Protein AF-A0AA86PR72-F1 (afdb_monomer_lite)

InterPro domains:
  IPR000727 Target SNARE coiled-coil homology domain [PF05739] (197-249)
  IPR010989 SNARE [SSF47661] (27-216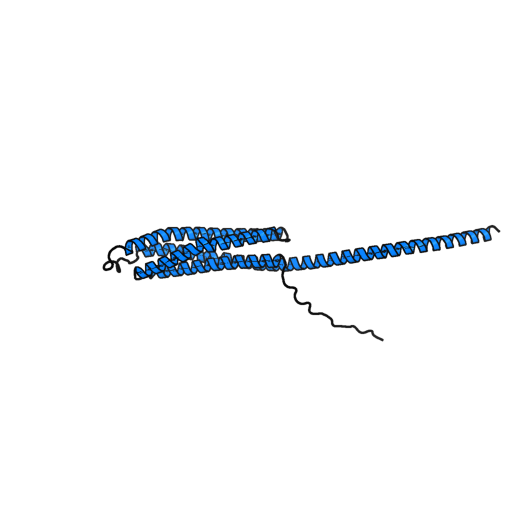)

Radius of gyration: 38.72 Å; chains: 1; bounding box: 82×48×134 Å

Secondary structure (DSSP, 8-state):
-PPPP--------------SHHHHHHHHHHHHHHHHHHHHHHHHHHHHHHHHHHT--SHHHHHHHHHHHHHHHHHIIIIIHHHHHHHHHHHHHHHHHS---HHHHHHHHHHHHHHHHHHHHHHHHHHHHHHHHHHHHHHHHHHTSS-TTT-TTT---SHHHHHHHHHHHHHHHHHHTHHHHHHHHHHHHHHHHHHHHHHHHHHHHHHHHHHHHHHHHHHHHHHHHHHHHHHHHHHHHHHHHHHHHHHHHHHHH-

Sequence (254 aa):
MPGKYNDDDSEDQPLMKQTGPSAQISKQVSSIQESFKQIDTQFKDLERQFTELKKATSPEQAKQISNRVTQILTAMQKQRFPSAQSSLQQFHKQIASAQISDSQKAEYYKSEQQFAQVLANKQSQLQNVQSHYQKLSQKIDDQTKDDPELDAKKFKMQLLEEEIEDQLDDIIKINQNVNDLGQMMKIMEVETLKCQETINIIEDNVAAADAKVAKGADNLQVARKTQKSKNKWLWIGLGITVAVAVILLLIFVL

pLDDT: mean 77.63, std 14.73, range [37.56, 94.62]

Organism: NCBI:txid28002

Foldseek 3Di:
DDDDDDDDDPPPDPDPDPDALLVVLLVLLVQLVVLVVVLLVLLVVLLVLLVQCLVDLDLVSNVVSLVVNVVSLCCCVPPSLVSNVVSLVVSLVSLVPDPADPVLSVVSVVLSVVSVVLSVVLVVLSVVLVVLSVVVVVVSVVLVPDDPPPPSVVVPDPVVVVSSVVSSVSSVVNNVVCVVVVVSSVVSNVSSVVRVVVVVVVVVVVVVVVVVVVVVVVVVVVVVVVVVVVVVVVVVVVVVVVVVVVVVVVVVVD

Structure (mmCIF, N/CA/C/O backbone):
data_AF-A0AA86PR72-F1
#
_entry.id   AF-A0AA86PR72-F1
#
loop_
_atom_site.group_PDB
_atom_site.id
_atom_site.type_symbol
_atom_site.label_atom_id
_atom_site.label_alt_id
_atom_site.label_comp_id
_atom_site.label_asym_id
_atom_site.label_entity_id
_atom_site.label_seq_id
_atom_site.pdbx_PDB_ins_code
_atom_site.Cartn_x
_atom_site.Cartn_y
_atom_site.Cartn_z
_atom_site.occupancy
_atom_site.B_iso_or_equiv
_atom_site.auth_seq_id
_atom_site.auth_comp_id
_atom_site.auth_asym_id
_atom_site.auth_atom_id
_atom_site.pdbx_PDB_model_num
ATOM 1 N N . MET A 1 1 ? 19.122 -38.466 -56.494 1.00 42.84 1 MET A N 1
ATOM 2 C CA . MET A 1 1 ? 19.148 -38.858 -55.070 1.00 42.84 1 MET A CA 1
ATOM 3 C C . MET A 1 1 ? 18.630 -37.681 -54.255 1.00 42.84 1 MET A C 1
ATOM 5 O O . MET A 1 1 ? 19.222 -36.615 -54.375 1.00 42.84 1 MET A O 1
ATOM 9 N N . PRO A 1 2 ? 17.507 -37.819 -53.536 1.00 37.56 2 PRO A N 1
ATOM 10 C CA . PRO A 1 2 ? 16.957 -36.749 -52.708 1.00 37.56 2 PRO A CA 1
ATOM 11 C C . PRO A 1 2 ? 17.736 -36.655 -51.388 1.00 37.56 2 PRO A C 1
ATOM 13 O O . PRO A 1 2 ? 17.880 -37.646 -50.673 1.00 37.56 2 PRO A O 1
ATOM 16 N N . GLY A 1 3 ? 18.285 -35.473 -51.103 1.00 41.31 3 GLY A N 1
ATOM 17 C CA . GLY A 1 3 ? 18.934 -35.151 -49.834 1.00 41.31 3 GLY A CA 1
ATOM 18 C C . GLY A 1 3 ? 17.879 -34.851 -48.774 1.00 41.31 3 GLY A C 1
ATOM 19 O O . GLY A 1 3 ? 16.994 -34.032 -48.998 1.00 41.31 3 GLY A O 1
ATOM 20 N N . LYS A 1 4 ? 17.968 -35.584 -47.668 1.00 40.78 4 LYS A N 1
ATOM 21 C CA . LYS A 1 4 ? 17.045 -35.613 -46.535 1.00 40.78 4 LYS A CA 1
ATOM 22 C C . LYS A 1 4 ? 16.909 -34.244 -45.860 1.00 40.78 4 LYS A C 1
ATOM 24 O O . LYS A 1 4 ? 17.911 -33.584 -45.602 1.00 40.78 4 LYS A O 1
ATOM 29 N N . TYR A 1 5 ? 15.668 -33.885 -45.541 1.00 41.31 5 TYR A N 1
ATOM 30 C CA . TYR A 1 5 ? 15.345 -32.958 -44.462 1.00 41.31 5 TYR A CA 1
ATOM 31 C C . TYR A 1 5 ? 15.763 -33.616 -43.143 1.00 41.31 5 TYR A C 1
ATOM 33 O O . TYR A 1 5 ? 15.354 -34.746 -42.876 1.00 41.31 5 TYR A O 1
ATOM 41 N N . ASN A 1 6 ? 16.602 -32.936 -42.366 1.00 43.88 6 ASN A N 1
ATOM 42 C CA . ASN A 1 6 ? 16.762 -33.239 -40.951 1.00 43.88 6 ASN A CA 1
ATOM 43 C C . ASN A 1 6 ? 15.770 -32.350 -40.200 1.00 43.88 6 ASN A C 1
ATOM 45 O O . ASN A 1 6 ? 15.969 -31.138 -40.113 1.00 43.88 6 ASN A O 1
ATOM 49 N N . ASP A 1 7 ? 14.690 -32.985 -39.755 1.00 44.34 7 ASP A N 1
ATOM 50 C CA . ASP A 1 7 ? 13.900 -32.572 -38.602 1.00 44.34 7 ASP A CA 1
ATOM 51 C C . ASP A 1 7 ? 14.703 -32.819 -37.312 1.00 44.34 7 ASP A C 1
ATOM 53 O O . ASP A 1 7 ? 15.647 -33.612 -37.310 1.00 44.34 7 ASP A O 1
ATOM 57 N N . ASP A 1 8 ? 14.256 -32.170 -36.240 1.00 49.50 8 ASP A N 1
ATOM 58 C CA . ASP A 1 8 ? 14.698 -32.292 -34.847 1.00 49.50 8 ASP A CA 1
ATOM 59 C C . ASP A 1 8 ? 16.085 -31.745 -34.504 1.00 49.50 8 ASP A C 1
ATOM 61 O O . ASP A 1 8 ? 17.100 -32.415 -34.625 1.00 49.50 8 ASP A O 1
ATOM 65 N N . ASP A 1 9 ? 16.071 -30.506 -34.009 1.00 43.50 9 ASP A N 1
ATOM 66 C CA . ASP A 1 9 ? 16.679 -30.148 -32.722 1.00 43.50 9 ASP A CA 1
ATOM 67 C C . ASP A 1 9 ? 16.008 -28.846 -32.242 1.00 43.50 9 ASP A C 1
ATOM 69 O O . ASP A 1 9 ? 16.607 -27.770 -32.176 1.00 43.50 9 ASP A O 1
ATOM 73 N N . SER A 1 10 ? 14.704 -28.912 -31.944 1.00 44.03 10 SER A N 1
ATOM 74 C CA . SER A 1 10 ? 14.101 -27.948 -31.020 1.00 44.03 10 SER A CA 1
ATOM 75 C C . SER A 1 10 ? 14.525 -28.354 -29.614 1.00 44.03 10 SER A C 1
ATOM 77 O O . SER A 1 10 ? 13.777 -29.010 -28.892 1.00 44.03 10 SER A O 1
ATOM 79 N N . GLU A 1 11 ? 15.767 -28.016 -29.262 1.00 40.59 11 GLU A N 1
ATOM 80 C CA . GLU A 1 11 ? 16.202 -28.013 -27.874 1.00 40.59 11 GLU A CA 1
ATOM 81 C C . GLU A 1 11 ? 15.213 -27.150 -27.083 1.00 40.59 11 GLU A C 1
ATOM 83 O O . GLU A 1 11 ? 15.106 -25.940 -27.306 1.00 40.59 11 GLU A O 1
ATOM 88 N N . ASP A 1 12 ? 14.481 -27.798 -26.175 1.00 47.38 12 ASP A N 1
ATOM 89 C CA . ASP A 1 12 ? 13.780 -27.171 -25.064 1.00 47.38 12 ASP A CA 1
ATOM 90 C C . ASP A 1 12 ? 14.780 -26.286 -24.315 1.00 47.38 12 ASP A C 1
ATOM 92 O O . ASP A 1 12 ? 15.491 -26.725 -23.404 1.00 47.38 12 ASP A O 1
ATOM 96 N N . GLN A 1 13 ? 14.867 -25.017 -24.714 1.00 43.41 13 GLN A N 1
ATOM 97 C CA . GLN A 1 13 ? 15.590 -24.041 -23.929 1.00 43.41 13 GLN A CA 1
ATOM 98 C C . GLN A 1 13 ? 14.849 -23.895 -22.597 1.00 43.41 13 GLN A C 1
ATOM 100 O O . GLN A 1 13 ? 13.653 -23.584 -22.580 1.00 43.41 13 GLN A O 1
ATOM 105 N N . PRO A 1 14 ? 15.532 -24.118 -21.464 1.00 40.94 14 PRO A N 1
ATOM 106 C CA . PRO A 1 14 ? 14.914 -23.967 -20.163 1.00 40.94 14 PRO A CA 1
ATOM 107 C C . PRO A 1 14 ? 14.463 -22.515 -20.020 1.00 40.94 14 PRO A C 1
ATOM 109 O O . PRO A 1 14 ? 15.284 -21.609 -20.171 1.00 40.94 14 PRO A O 1
ATOM 112 N N . LEU A 1 15 ? 13.170 -22.311 -19.725 1.00 42.78 15 LEU A N 1
ATOM 113 C CA . LEU A 1 15 ? 12.580 -21.019 -19.363 1.00 42.78 15 LEU A CA 1
ATOM 114 C C . LEU A 1 15 ? 13.569 -20.231 -18.495 1.00 42.78 15 LEU A C 1
ATOM 116 O O . LEU A 1 15 ? 13.776 -20.552 -17.319 1.00 42.78 15 LEU A O 1
ATOM 120 N N . MET A 1 16 ? 14.215 -19.223 -19.087 1.00 45.50 16 MET A N 1
ATOM 121 C CA . MET A 1 16 ? 15.148 -18.383 -18.355 1.00 45.50 16 MET A CA 1
ATOM 122 C C . MET A 1 16 ? 14.398 -17.714 -17.204 1.00 45.50 16 MET A C 1
ATOM 124 O O . MET A 1 16 ? 13.311 -17.158 -17.364 1.00 45.50 16 MET A O 1
ATOM 128 N N . LYS A 1 17 ? 14.983 -17.819 -16.009 1.00 46.97 17 LYS A N 1
ATOM 129 C CA . LYS A 1 17 ? 14.461 -17.242 -14.772 1.00 46.97 17 LYS A CA 1
ATOM 130 C C . LYS A 1 17 ? 14.172 -15.752 -14.966 1.00 46.97 17 LYS A C 1
ATOM 132 O O . LYS A 1 17 ? 15.066 -14.975 -15.280 1.00 46.97 17 LYS A O 1
ATOM 137 N N . GLN A 1 18 ? 12.920 -15.379 -14.712 1.00 51.03 18 GLN A N 1
ATOM 138 C CA . GLN A 1 18 ? 12.403 -14.012 -14.708 1.00 51.03 18 GLN A CA 1
ATOM 139 C C . GLN A 1 18 ? 13.163 -13.129 -13.701 1.00 51.03 18 GLN A C 1
ATOM 141 O O . GLN A 1 18 ? 12.898 -13.172 -12.499 1.00 51.03 18 GLN A O 1
ATOM 146 N N . THR A 1 19 ? 14.102 -12.309 -14.178 1.00 46.25 19 THR A N 1
ATOM 147 C CA . THR A 1 19 ? 14.833 -11.324 -13.351 1.00 46.25 19 THR A CA 1
ATOM 148 C C . THR A 1 19 ? 14.842 -9.914 -13.954 1.00 46.25 19 THR A C 1
ATOM 150 O O . THR A 1 19 ? 15.739 -9.127 -13.662 1.00 46.25 19 THR A O 1
ATOM 153 N N . GLY A 1 20 ? 13.858 -9.578 -14.795 1.00 61.88 20 GLY A N 1
ATOM 154 C CA . GLY A 1 20 ? 13.748 -8.262 -15.436 1.00 61.88 20 GLY A CA 1
ATOM 155 C C . GLY A 1 20 ? 13.058 -7.181 -14.576 1.00 61.88 20 GLY A C 1
ATOM 156 O O . GLY A 1 20 ? 12.433 -7.497 -13.557 1.00 61.88 20 GLY A O 1
ATOM 157 N N . PRO A 1 21 ? 13.100 -5.900 -14.996 1.00 62.22 21 PRO A N 1
ATOM 158 C CA . PRO A 1 21 ? 12.445 -4.772 -14.314 1.00 62.22 21 PRO A CA 1
ATOM 159 C C . PRO A 1 21 ? 10.945 -4.980 -14.058 1.00 62.22 21 PRO A C 1
ATOM 161 O O . PRO A 1 21 ? 10.425 -4.556 -13.028 1.00 62.22 21 PRO A O 1
ATOM 164 N N . SER A 1 22 ? 10.256 -5.691 -14.953 1.00 65.81 22 SER A N 1
ATOM 165 C CA . SER A 1 22 ? 8.836 -6.029 -14.803 1.00 65.81 22 SER A CA 1
ATOM 166 C C . SER A 1 22 ? 8.568 -7.041 -13.679 1.00 65.81 22 SER A C 1
ATOM 168 O O . SER A 1 22 ? 7.610 -6.878 -12.924 1.00 65.81 22 SER A O 1
ATOM 170 N N . ALA A 1 23 ? 9.463 -8.010 -13.451 1.00 70.38 23 ALA A N 1
ATOM 171 C CA . ALA A 1 23 ? 9.352 -8.928 -12.313 1.00 70.38 23 ALA A CA 1
ATOM 172 C C . ALA A 1 23 ? 9.486 -8.188 -10.968 1.00 70.38 23 ALA A C 1
ATOM 174 O O . ALA A 1 23 ? 8.826 -8.526 -9.984 1.00 70.38 23 ALA A O 1
ATOM 175 N N . GLN A 1 24 ? 10.311 -7.137 -10.925 1.00 76.75 24 GLN A N 1
ATOM 176 C CA . GLN A 1 24 ? 10.452 -6.285 -9.742 1.00 76.75 24 GLN A CA 1
ATOM 177 C C . GLN A 1 24 ? 9.214 -5.408 -9.513 1.00 76.75 24 GLN A C 1
ATOM 179 O O . GLN A 1 24 ? 8.770 -5.294 -8.372 1.00 76.75 24 GLN A O 1
ATOM 184 N N . ILE A 1 25 ? 8.629 -4.840 -10.575 1.00 79.12 25 ILE A N 1
ATOM 185 C CA . ILE A 1 25 ? 7.361 -4.097 -10.498 1.00 79.12 25 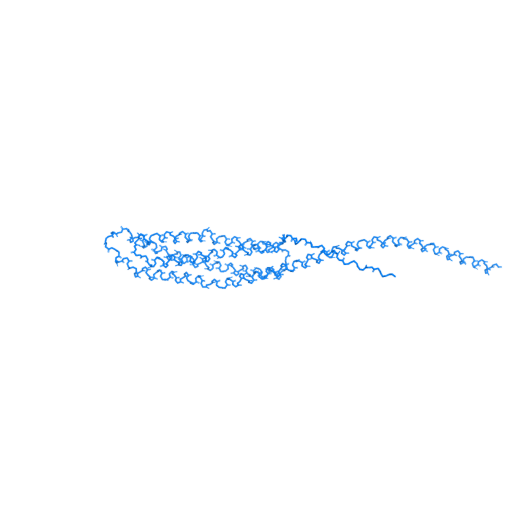ILE A CA 1
ATOM 186 C C . ILE A 1 25 ? 6.251 -5.019 -9.985 1.00 79.12 25 ILE A C 1
ATOM 188 O O . ILE A 1 25 ? 5.620 -4.694 -8.985 1.00 79.12 25 ILE A O 1
ATOM 192 N N . SER A 1 26 ? 6.085 -6.206 -10.576 1.00 78.81 26 SER A N 1
ATOM 193 C CA . SER A 1 26 ? 5.094 -7.203 -10.148 1.00 78.81 26 SER A CA 1
ATOM 194 C C . SER A 1 26 ? 5.234 -7.575 -8.672 1.00 78.81 26 SER A C 1
ATOM 196 O O . SER A 1 26 ? 4.256 -7.536 -7.926 1.00 78.81 26 SER A O 1
ATOM 198 N N . LYS A 1 27 ? 6.463 -7.825 -8.206 1.00 83.88 27 LYS A N 1
ATOM 199 C CA . LYS A 1 27 ? 6.724 -8.101 -6.789 1.00 83.88 27 LYS A CA 1
ATOM 200 C C . LYS A 1 27 ? 6.280 -6.950 -5.878 1.00 83.88 27 LYS A C 1
ATOM 202 O O . LYS A 1 27 ? 5.746 -7.202 -4.798 1.00 83.88 27 LYS A O 1
ATOM 207 N N . GLN A 1 28 ? 6.498 -5.702 -6.293 1.00 85.19 28 GLN A N 1
ATOM 208 C CA . GLN A 1 28 ? 6.063 -4.531 -5.527 1.00 85.19 28 GLN A CA 1
ATOM 209 C C . GLN A 1 28 ? 4.539 -4.380 -5.525 1.00 85.19 28 GLN A C 1
ATOM 211 O O . GLN A 1 28 ? 3.965 -4.104 -4.472 1.00 85.19 28 GLN A O 1
ATOM 216 N N . VAL A 1 29 ? 3.876 -4.657 -6.652 1.00 84.25 29 VAL A N 1
ATOM 217 C CA . VAL A 1 29 ? 2.408 -4.715 -6.720 1.00 84.25 29 VAL A CA 1
ATOM 218 C C . VAL A 1 29 ? 1.870 -5.748 -5.730 1.00 84.25 29 VAL A C 1
ATOM 220 O O . VAL A 1 29 ? 1.019 -5.409 -4.912 1.00 84.25 29 VAL A O 1
ATOM 223 N N . SER A 1 30 ? 2.418 -6.966 -5.702 1.00 84.12 30 SER A N 1
ATOM 224 C CA . SER A 1 30 ? 2.005 -7.989 -4.729 1.00 84.12 30 SER A CA 1
ATOM 225 C C . SER A 1 30 ? 2.250 -7.567 -3.275 1.00 84.12 30 SER A C 1
ATOM 227 O O . SER A 1 30 ? 1.430 -7.856 -2.407 1.00 84.12 30 SER A O 1
ATOM 229 N N . SER A 1 31 ? 3.342 -6.847 -2.992 1.00 87.50 31 SER A N 1
ATOM 230 C CA . SER A 1 31 ? 3.617 -6.306 -1.650 1.00 87.50 31 SER A CA 1
ATOM 231 C C . SER A 1 31 ? 2.576 -5.269 -1.217 1.00 87.50 31 SER A C 1
ATOM 233 O O . SER A 1 31 ? 2.134 -5.264 -0.062 1.00 87.50 31 SER A O 1
ATOM 235 N N . ILE A 1 32 ? 2.153 -4.401 -2.141 1.00 87.50 32 ILE A N 1
ATOM 236 C CA . ILE A 1 32 ? 1.066 -3.444 -1.908 1.00 87.50 32 ILE A CA 1
ATOM 237 C C . ILE A 1 32 ? -0.237 -4.202 -1.640 1.00 87.50 32 ILE A C 1
ATOM 239 O O . ILE A 1 32 ? -0.868 -3.968 -0.609 1.00 87.50 32 ILE A O 1
ATOM 243 N N . GLN A 1 33 ? -0.607 -5.146 -2.509 1.00 85.44 33 GLN A N 1
ATOM 244 C CA . GLN A 1 33 ? -1.828 -5.947 -2.369 1.00 85.44 33 GLN A CA 1
ATOM 245 C C . GLN A 1 33 ? -1.892 -6.657 -1.010 1.00 85.44 33 GLN A C 1
ATOM 247 O O . GLN A 1 33 ? -2.903 -6.579 -0.311 1.00 85.44 33 GLN A O 1
ATOM 252 N N . GLU A 1 34 ? -0.797 -7.294 -0.595 1.00 88.31 34 GLU A N 1
ATOM 253 C CA . GLU A 1 34 ? -0.718 -7.983 0.693 1.00 88.31 34 GLU A CA 1
ATOM 254 C C . GLU A 1 34 ? -0.826 -7.000 1.870 1.00 88.31 34 GLU A C 1
ATOM 256 O O . GLU A 1 34 ? -1.547 -7.265 2.833 1.00 88.31 34 GLU A O 1
ATOM 261 N N . SER A 1 35 ? -0.197 -5.822 1.778 1.00 89.44 35 SER A N 1
ATOM 262 C CA . SER A 1 35 ? -0.318 -4.780 2.808 1.00 89.44 35 SER A CA 1
ATOM 263 C C . SER A 1 35 ? -1.766 -4.307 2.976 1.00 89.44 35 SER A C 1
ATOM 265 O O . SER A 1 35 ? -2.252 -4.182 4.102 1.00 89.44 35 SER A O 1
ATOM 267 N N . PHE A 1 36 ? -2.483 -4.091 1.872 1.00 87.38 36 PHE A N 1
ATOM 268 C CA . PHE A 1 36 ? -3.894 -3.704 1.908 1.00 87.38 36 PHE A CA 1
ATOM 269 C C . PHE A 1 36 ? -4.798 -4.831 2.416 1.00 87.38 36 PHE A C 1
ATOM 271 O O . PHE A 1 36 ? -5.653 -4.590 3.267 1.00 87.38 36 PHE A O 1
ATOM 278 N N . LYS A 1 37 ? -4.559 -6.078 1.997 1.00 87.56 37 LYS A N 1
ATOM 279 C CA . LYS A 1 37 ? -5.287 -7.252 2.501 1.00 87.56 37 LYS A CA 1
ATOM 280 C C . LYS A 1 37 ? -5.144 -7.408 4.016 1.00 87.56 37 LYS A C 1
ATOM 282 O O . LYS A 1 37 ? -6.106 -7.762 4.704 1.00 87.56 37 LYS A O 1
ATOM 287 N N . GLN A 1 38 ? -3.958 -7.130 4.555 1.00 89.44 38 GLN A N 1
ATOM 288 C CA . GLN A 1 38 ? -3.728 -7.129 5.998 1.00 89.44 38 GLN A CA 1
ATOM 289 C C . GLN A 1 38 ? -4.502 -6.011 6.699 1.00 89.44 38 GLN A C 1
ATOM 291 O O . GLN A 1 38 ? -5.089 -6.268 7.748 1.00 89.44 38 GLN A O 1
ATOM 296 N N . ILE A 1 39 ? -4.539 -4.803 6.126 1.00 89.62 39 ILE A N 1
ATOM 297 C CA . ILE A 1 39 ? -5.352 -3.691 6.643 1.00 89.62 39 ILE A CA 1
ATOM 298 C C . ILE A 1 39 ? -6.833 -4.089 6.686 1.00 89.62 39 ILE A C 1
ATOM 300 O O . ILE A 1 39 ? -7.468 -3.949 7.728 1.00 89.62 39 ILE A O 1
ATOM 304 N N . ASP A 1 40 ? -7.367 -4.665 5.612 1.00 87.12 40 ASP A N 1
ATOM 305 C CA . ASP A 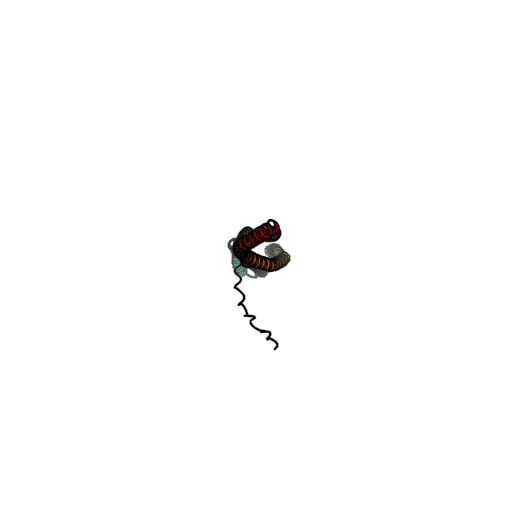1 40 ? -8.773 -5.083 5.565 1.00 87.12 40 ASP A CA 1
ATOM 306 C C . ASP A 1 40 ? -9.078 -6.212 6.554 1.00 87.12 40 ASP A C 1
ATOM 308 O O . ASP A 1 40 ? -10.123 -6.225 7.201 1.00 87.12 40 ASP A O 1
ATOM 312 N N . THR A 1 41 ? -8.145 -7.148 6.731 1.00 89.69 41 THR A N 1
ATOM 313 C CA . THR A 1 41 ? -8.279 -8.202 7.746 1.00 89.69 41 THR A CA 1
ATOM 314 C C . THR A 1 41 ? -8.337 -7.608 9.156 1.00 89.69 41 THR A C 1
ATOM 316 O O . THR A 1 41 ? -9.131 -8.065 9.976 1.00 89.69 41 THR A O 1
ATOM 319 N N . GLN A 1 42 ? -7.541 -6.574 9.440 1.00 90.25 42 GLN A N 1
ATOM 320 C CA . GLN A 1 42 ? -7.570 -5.879 10.730 1.00 90.25 42 GLN A CA 1
ATOM 321 C C . GLN A 1 42 ? -8.867 -5.089 10.934 1.00 90.25 42 GLN A C 1
ATOM 323 O O . GLN A 1 42 ? -9.407 -5.125 12.034 1.00 90.25 42 GLN A O 1
ATOM 328 N N . PHE A 1 43 ? -9.414 -4.445 9.897 1.00 89.50 43 PHE A N 1
ATOM 329 C CA . PHE A 1 43 ? -10.726 -3.793 9.993 1.00 89.50 43 PHE A CA 1
ATOM 330 C C . PHE A 1 43 ? -11.864 -4.790 10.230 1.00 89.50 43 PHE A C 1
ATOM 332 O O . PHE A 1 43 ? -12.751 -4.514 11.032 1.00 89.50 43 PHE A O 1
ATOM 339 N N . LYS A 1 44 ? -11.824 -5.973 9.608 1.00 89.69 44 LYS A N 1
ATOM 340 C CA . LYS A 1 44 ? -12.791 -7.049 9.889 1.00 89.69 44 LYS A CA 1
ATOM 341 C C . LYS A 1 44 ? -12.682 -7.581 11.315 1.00 89.69 44 LYS A C 1
ATOM 343 O O . LYS A 1 44 ? -13.700 -7.841 11.950 1.00 89.69 44 LYS A O 1
ATOM 348 N N . ASP A 1 45 ? -11.466 -7.756 11.832 1.00 91.06 45 ASP A N 1
ATOM 349 C CA . ASP A 1 45 ? -11.298 -8.172 13.227 1.00 91.06 45 ASP A CA 1
ATOM 350 C C . ASP A 1 45 ? -11.752 -7.069 14.189 1.00 91.06 45 ASP A C 1
ATOM 352 O O . ASP A 1 45 ? -12.404 -7.368 15.184 1.00 91.06 45 ASP A O 1
ATOM 356 N N . LEU A 1 46 ? -11.511 -5.797 13.850 1.00 91.25 46 LEU A N 1
ATOM 357 C CA . LEU A 1 46 ? -12.029 -4.653 14.596 1.00 91.25 46 LEU A CA 1
ATOM 358 C C . LEU A 1 46 ? -13.566 -4.672 14.651 1.00 91.25 46 LEU A C 1
ATOM 360 O O . LEU A 1 46 ? -14.127 -4.612 15.740 1.00 91.25 46 LEU A O 1
ATOM 364 N N . GLU A 1 47 ? -14.240 -4.843 13.509 1.00 88.62 47 GLU A N 1
ATOM 365 C CA . GLU A 1 47 ? -15.705 -4.986 13.420 1.00 88.62 47 GLU A CA 1
ATOM 366 C C . GLU A 1 47 ? -16.220 -6.123 14.314 1.00 88.62 47 GLU A C 1
ATOM 368 O O . GLU A 1 47 ? -17.185 -5.962 15.071 1.00 88.62 47 GLU A O 1
ATOM 373 N N . ARG A 1 48 ? -15.531 -7.273 14.286 1.00 90.88 48 ARG A N 1
ATOM 374 C CA . ARG A 1 48 ? -15.856 -8.414 15.144 1.00 90.88 48 ARG A CA 1
ATOM 375 C C . ARG A 1 48 ? -15.702 -8.066 16.622 1.00 90.88 48 ARG A C 1
ATOM 377 O O . ARG A 1 48 ? -16.607 -8.374 17.392 1.00 90.88 48 ARG A O 1
ATOM 384 N N . GLN A 1 49 ? -14.603 -7.421 17.020 1.00 91.38 49 GLN A N 1
ATOM 385 C CA . GLN A 1 49 ? -14.392 -7.026 18.415 1.00 91.38 49 GLN A CA 1
ATOM 386 C C . GLN A 1 49 ? -15.455 -6.022 18.884 1.00 91.38 49 GLN A C 1
ATOM 388 O O . GLN A 1 49 ? -15.959 -6.172 19.990 1.00 91.38 49 GLN A O 1
ATOM 393 N N . PHE A 1 50 ? -15.865 -5.054 18.059 1.00 86.56 50 PHE A N 1
ATOM 394 C CA . PHE A 1 50 ? -16.961 -4.138 18.413 1.00 86.56 50 PHE A CA 1
ATOM 395 C C . PHE A 1 50 ? -18.313 -4.847 18.523 1.00 86.56 50 PHE A C 1
ATOM 397 O O . PHE A 1 50 ? -19.083 -4.582 19.445 1.00 86.56 50 PHE A O 1
ATOM 404 N N . THR A 1 51 ? -18.575 -5.821 17.651 1.00 87.69 51 THR A N 1
ATOM 405 C CA . THR A 1 51 ? -19.768 -6.675 17.754 1.00 87.69 51 THR A CA 1
ATOM 406 C C . THR A 1 51 ? -19.760 -7.513 19.037 1.00 87.69 51 THR A C 1
ATOM 408 O O . THR A 1 51 ? -20.802 -7.705 19.664 1.00 87.69 51 THR A O 1
ATOM 411 N N . GLU A 1 52 ? -18.599 -8.038 19.434 1.00 87.69 52 GLU A N 1
ATOM 412 C CA . GLU A 1 52 ? -18.429 -8.751 20.703 1.00 87.69 52 GLU A CA 1
ATOM 413 C C . GLU A 1 52 ? -18.575 -7.803 21.895 1.00 87.69 52 GLU A C 1
ATOM 415 O O . GLU A 1 52 ? -19.221 -8.172 22.874 1.00 87.69 52 GLU A O 1
ATOM 420 N N . LEU A 1 53 ? -18.050 -6.576 21.793 1.00 84.69 53 LEU A N 1
ATOM 421 C CA . LEU A 1 53 ? -18.183 -5.546 22.820 1.00 84.69 53 LEU A CA 1
ATOM 422 C C . LEU A 1 53 ? -19.657 -5.220 23.052 1.00 84.69 53 LEU A C 1
ATOM 424 O O . LEU A 1 53 ? -20.092 -5.228 24.197 1.00 84.69 53 LEU A O 1
ATOM 428 N N . LYS A 1 54 ? -20.446 -5.065 21.979 1.00 82.00 54 LYS A N 1
ATOM 429 C CA . LYS A 1 54 ? -21.905 -4.874 22.050 1.00 82.00 54 LYS A CA 1
ATOM 430 C C . LYS A 1 54 ? -22.620 -5.995 22.817 1.00 82.00 54 LYS A C 1
ATOM 432 O O . LYS A 1 54 ? -23.627 -5.757 23.475 1.00 82.00 54 LYS A O 1
ATOM 437 N N . LYS A 1 55 ? -22.113 -7.226 22.727 1.00 83.62 55 LYS A N 1
ATOM 438 C CA . LYS A 1 55 ? -22.694 -8.422 23.361 1.00 83.62 55 LYS A CA 1
ATOM 439 C C . LYS A 1 55 ? -22.117 -8.716 24.746 1.00 83.62 55 LYS A C 1
ATOM 441 O O . LYS A 1 55 ? -22.519 -9.710 25.349 1.00 83.62 55 LYS A O 1
ATOM 446 N N . ALA A 1 56 ? -21.162 -7.922 25.227 1.00 80.12 56 ALA A N 1
ATOM 447 C CA . ALA A 1 56 ? -20.510 -8.173 26.501 1.00 80.12 56 ALA A CA 1
ATOM 448 C C . ALA A 1 56 ? -21.526 -8.077 27.647 1.00 80.12 56 ALA A C 1
ATOM 450 O O . ALA A 1 56 ? -22.255 -7.095 27.771 1.00 80.12 56 ALA A O 1
ATOM 451 N N . THR A 1 57 ? -21.571 -9.109 28.488 1.00 75.06 57 THR A N 1
ATOM 452 C CA . THR A 1 57 ? -22.517 -9.185 29.614 1.00 75.06 57 THR A CA 1
ATOM 453 C C . THR A 1 57 ? -21.863 -8.897 30.958 1.00 75.06 57 THR A C 1
ATOM 455 O O . THR A 1 57 ? -22.565 -8.842 31.964 1.00 75.06 57 THR A O 1
ATOM 458 N N . SER A 1 58 ? -20.534 -8.747 30.995 1.00 74.56 58 SER A N 1
ATOM 459 C CA . SER A 1 58 ? -19.798 -8.387 32.207 1.00 74.56 58 SER A CA 1
ATOM 460 C C . SER A 1 58 ? -18.737 -7.307 31.956 1.00 74.56 58 SER A C 1
ATOM 462 O O . SER A 1 58 ? -18.193 -7.219 30.845 1.00 74.56 58 SER A O 1
ATOM 464 N N . PRO A 1 59 ? -18.389 -6.520 32.991 1.00 73.25 59 PRO A N 1
ATOM 465 C CA . PRO A 1 59 ? -17.329 -5.517 32.908 1.00 73.25 59 PRO A CA 1
ATOM 466 C C . PRO A 1 59 ? -15.954 -6.117 32.571 1.00 73.25 59 PRO A C 1
ATOM 468 O O . PRO A 1 59 ? -15.195 -5.545 31.788 1.00 73.25 59 PRO A O 1
ATOM 471 N N . GLU A 1 60 ? -15.632 -7.306 33.089 1.00 78.12 60 GLU A N 1
ATOM 472 C CA . GLU A 1 60 ? -14.373 -8.001 32.788 1.00 78.12 60 GLU A CA 1
ATOM 473 C C . GLU A 1 60 ? -14.286 -8.394 31.313 1.00 78.12 60 GLU A C 1
ATOM 475 O O . GLU A 1 60 ? -13.231 -8.241 30.692 1.00 78.12 60 GLU A O 1
ATOM 480 N N . GLN A 1 61 ? -15.394 -8.870 30.735 1.00 82.00 61 GLN A N 1
ATOM 481 C CA . GLN A 1 61 ? -15.468 -9.215 29.319 1.00 82.00 61 GLN A CA 1
ATOM 482 C C . GLN A 1 61 ? -15.292 -7.965 28.448 1.00 82.00 61 GLN A C 1
ATOM 484 O O . GLN A 1 61 ? -14.486 -7.978 27.515 1.00 82.00 61 GLN A O 1
ATOM 489 N N . ALA A 1 62 ? -15.978 -6.869 28.786 1.00 81.50 62 ALA A N 1
ATOM 490 C CA . ALA A 1 62 ? -15.842 -5.593 28.086 1.00 81.50 62 ALA A CA 1
ATOM 491 C C . ALA A 1 62 ? -14.399 -5.062 28.140 1.00 81.50 62 ALA A C 1
ATOM 493 O O . ALA A 1 62 ? -13.851 -4.645 27.119 1.00 81.50 62 ALA A O 1
ATOM 494 N N . LYS A 1 63 ? -13.735 -5.166 29.297 1.00 83.25 63 LYS A N 1
ATOM 495 C CA . LYS A 1 63 ? -12.333 -4.763 29.474 1.00 83.25 63 LYS A CA 1
ATOM 496 C C . LYS A 1 63 ? -11.364 -5.608 28.646 1.00 83.25 63 LYS A C 1
ATOM 498 O O . LYS A 1 63 ? -10.433 -5.077 28.040 1.00 83.25 63 LYS A O 1
ATOM 503 N N . GLN A 1 64 ? -11.569 -6.924 28.584 1.00 87.75 64 GLN A N 1
ATOM 504 C CA . GLN A 1 64 ? -10.747 -7.804 27.747 1.00 87.75 64 GLN A CA 1
ATOM 505 C C . GLN A 1 64 ? -10.888 -7.478 26.256 1.00 87.75 64 GLN A C 1
ATOM 507 O O . GLN A 1 64 ? -9.878 -7.410 25.552 1.00 87.75 64 GLN A O 1
ATOM 512 N N . ILE A 1 65 ? -12.115 -7.250 25.784 1.00 89.06 65 ILE A N 1
ATOM 513 C CA . ILE A 1 65 ? -12.382 -6.868 24.393 1.00 89.06 65 ILE A CA 1
ATOM 514 C C . ILE A 1 65 ? -11.784 -5.486 24.102 1.00 89.06 65 ILE A C 1
ATOM 516 O O . ILE A 1 65 ? -11.101 -5.317 23.094 1.00 89.06 65 ILE A O 1
ATOM 520 N N . SER A 1 66 ? -11.927 -4.534 25.026 1.00 87.62 66 SER A N 1
ATOM 521 C CA . SER A 1 66 ? -11.324 -3.200 24.933 1.00 87.62 66 SER A CA 1
ATOM 522 C C . SER A 1 66 ? -9.795 -3.253 24.756 1.00 87.62 66 SER A C 1
ATOM 524 O O . SER A 1 66 ? -9.212 -2.609 23.873 1.00 87.62 66 SER A O 1
ATOM 526 N N . ASN A 1 67 ? -9.111 -4.114 25.513 1.00 89.81 67 ASN A N 1
ATOM 527 C CA . ASN A 1 67 ? -7.670 -4.313 25.345 1.00 89.81 67 ASN A CA 1
ATOM 528 C C . ASN A 1 67 ? -7.314 -4.827 23.939 1.00 89.81 67 ASN A C 1
ATOM 530 O O . ASN A 1 67 ? -6.328 -4.374 23.351 1.00 89.81 67 ASN A O 1
ATOM 534 N N . ARG A 1 68 ? -8.119 -5.734 23.370 1.00 93.25 68 ARG A N 1
ATOM 535 C CA . ARG A 1 68 ? -7.919 -6.239 21.999 1.00 93.25 68 ARG A CA 1
ATOM 536 C C . ARG A 1 68 ? -8.161 -5.156 20.954 1.00 93.25 68 ARG A C 1
ATOM 538 O O . ARG A 1 68 ? -7.325 -4.987 20.070 1.00 93.25 68 ARG A O 1
ATOM 545 N N . VAL A 1 69 ? -9.243 -4.385 21.082 1.00 91.50 69 VAL A N 1
ATOM 546 C CA . VAL A 1 69 ? -9.526 -3.236 20.205 1.00 91.50 69 VAL A CA 1
ATOM 547 C C . VAL A 1 69 ? -8.343 -2.268 20.214 1.00 91.50 69 VAL A C 1
ATOM 549 O O . VAL A 1 69 ? -7.830 -1.900 19.160 1.00 91.50 69 VAL A O 1
ATOM 552 N N . THR A 1 70 ? -7.821 -1.939 21.396 1.00 92.69 70 THR A N 1
ATOM 553 C CA . THR A 1 70 ? -6.652 -1.060 21.554 1.00 92.69 70 THR A CA 1
ATOM 554 C C . THR A 1 70 ? -5.408 -1.609 20.851 1.00 92.69 70 THR A C 1
ATOM 556 O O . THR A 1 70 ? -4.685 -0.857 20.189 1.00 92.69 70 THR A O 1
ATOM 559 N N . GLN A 1 71 ? -5.154 -2.917 20.958 1.00 93.56 71 GLN A N 1
ATOM 560 C CA . GLN A 1 71 ? -4.043 -3.578 20.267 1.00 93.56 71 GLN A CA 1
ATOM 561 C C . GLN A 1 71 ? -4.197 -3.505 18.744 1.00 93.56 71 GLN A C 1
ATOM 563 O O . GLN A 1 71 ? -3.236 -3.144 18.064 1.00 93.56 71 GLN A O 1
ATOM 568 N N . ILE A 1 72 ? -5.394 -3.780 18.218 1.00 93.44 72 ILE A N 1
ATOM 569 C CA . ILE A 1 72 ? -5.695 -3.711 16.781 1.00 93.44 72 ILE A CA 1
ATOM 570 C C . ILE A 1 72 ? -5.519 -2.277 16.263 1.00 93.44 72 ILE A C 1
ATOM 572 O O . ILE A 1 72 ? -4.788 -2.061 15.295 1.00 93.44 72 ILE A O 1
ATOM 576 N N . LEU A 1 73 ? -6.112 -1.281 16.934 1.00 92.69 73 LEU A N 1
ATOM 577 C CA . LEU A 1 73 ? -5.975 0.136 16.572 1.00 92.69 73 LEU A CA 1
ATOM 578 C C . LEU A 1 73 ? -4.501 0.569 16.561 1.00 92.69 73 LEU A C 1
ATOM 580 O O . LEU A 1 73 ? -4.035 1.199 15.609 1.00 92.69 73 LEU A O 1
ATOM 584 N N . THR A 1 74 ? -3.737 0.166 17.581 1.00 93.75 74 THR A N 1
ATOM 585 C CA . THR A 1 74 ? -2.302 0.469 17.680 1.00 93.75 74 THR A CA 1
ATOM 586 C C . THR A 1 74 ? -1.503 -0.197 16.562 1.00 93.75 74 THR A C 1
ATOM 588 O O . THR A 1 74 ? -0.652 0.451 15.951 1.00 93.75 74 THR A O 1
ATOM 591 N N . ALA A 1 75 ? -1.766 -1.475 16.275 1.00 93.50 75 ALA A N 1
ATOM 592 C CA . ALA A 1 75 ? -1.098 -2.209 15.205 1.00 93.50 75 ALA A CA 1
ATOM 593 C C . ALA A 1 75 ? -1.402 -1.589 13.836 1.00 93.50 75 ALA A C 1
ATOM 595 O O . ALA A 1 75 ? -0.492 -1.405 13.022 1.00 93.50 75 ALA A O 1
ATOM 596 N N . MET A 1 76 ? -2.653 -1.198 13.585 1.00 91.88 76 MET A N 1
ATOM 597 C CA . MET A 1 76 ? -3.009 -0.501 12.354 1.00 91.88 76 MET A CA 1
ATOM 598 C C . MET A 1 76 ? -2.244 0.818 12.216 1.00 91.88 76 MET A C 1
ATOM 600 O O . MET A 1 76 ? -1.568 1.020 11.205 1.00 91.88 76 MET A O 1
ATOM 604 N N . GLN A 1 77 ? -2.270 1.666 13.248 1.00 92.25 77 GLN A N 1
ATOM 605 C CA . GLN A 1 77 ? -1.646 2.992 13.227 1.00 92.25 77 GLN A CA 1
ATOM 606 C C . GLN A 1 77 ? -0.114 2.938 13.123 1.00 92.25 77 GLN A C 1
ATOM 608 O O . GLN A 1 77 ? 0.478 3.697 12.357 1.00 92.25 77 GLN A O 1
ATOM 613 N N . LYS A 1 78 ? 0.543 2.070 13.902 1.00 94.06 78 LYS A N 1
ATOM 614 C CA . LYS A 1 78 ? 2.011 2.057 14.027 1.00 94.06 78 LYS A CA 1
ATOM 615 C C . LYS A 1 78 ? 2.712 1.108 13.062 1.00 94.06 78 LYS A C 1
ATOM 617 O O . LYS A 1 78 ? 3.903 1.281 12.828 1.00 94.06 78 LYS A O 1
ATOM 622 N N . GLN A 1 79 ? 2.009 0.112 12.525 1.00 92.31 79 GLN A N 1
ATOM 623 C CA . GLN A 1 79 ? 2.626 -0.928 11.702 1.00 92.31 79 GLN A CA 1
ATOM 624 C C . GLN A 1 79 ? 1.986 -1.035 10.319 1.00 92.31 79 GLN A C 1
ATOM 626 O O . GLN A 1 79 ? 2.699 -0.961 9.320 1.00 92.31 79 GLN A O 1
ATOM 631 N N . ARG A 1 80 ? 0.662 -1.205 10.227 1.00 91.81 80 ARG A N 1
ATOM 632 C CA . ARG A 1 80 ? 0.019 -1.558 8.946 1.00 91.81 80 ARG A CA 1
ATOM 633 C C . ARG A 1 80 ? -0.027 -0.393 7.963 1.00 91.81 80 ARG A C 1
ATOM 635 O O . ARG A 1 80 ? 0.458 -0.548 6.845 1.00 91.81 80 ARG A O 1
ATOM 642 N N . PHE A 1 81 ? -0.524 0.770 8.385 1.00 92.75 81 PHE A N 1
ATOM 643 C CA . PHE A 1 81 ? -0.541 1.965 7.533 1.00 92.75 81 PHE A CA 1
ATOM 644 C C . PHE A 1 81 ? 0.875 2.396 7.105 1.00 92.75 81 PHE A C 1
ATOM 646 O O . PHE A 1 81 ? 1.099 2.543 5.901 1.00 92.75 81 PHE A O 1
ATOM 653 N N . PRO A 1 82 ? 1.868 2.494 8.016 1.00 94.62 82 PRO A N 1
ATOM 654 C CA . PRO A 1 82 ? 3.247 2.796 7.626 1.00 94.62 82 PRO A CA 1
ATOM 655 C C . PRO A 1 82 ? 3.866 1.772 6.667 1.00 94.62 82 PRO A C 1
ATOM 657 O O . PRO A 1 82 ? 4.591 2.155 5.748 1.00 94.62 82 PRO A O 1
ATOM 660 N N . SER A 1 83 ? 3.576 0.477 6.837 1.00 91.62 83 SER A N 1
ATOM 661 C CA . SER A 1 83 ? 4.055 -0.576 5.927 1.00 91.62 83 SER A CA 1
ATOM 662 C C . SER A 1 83 ? 3.461 -0.435 4.523 1.00 91.62 83 SER A C 1
ATOM 664 O O . SER A 1 83 ? 4.187 -0.534 3.531 1.00 91.62 83 SER A O 1
ATOM 666 N N . ALA A 1 84 ? 2.158 -0.156 4.424 1.00 91.38 84 ALA A N 1
ATOM 667 C CA . ALA A 1 84 ? 1.496 0.086 3.143 1.00 91.38 84 ALA A CA 1
ATOM 668 C C . ALA A 1 84 ? 2.050 1.345 2.455 1.00 91.38 84 ALA A C 1
ATOM 670 O O . ALA A 1 84 ? 2.389 1.306 1.273 1.00 91.38 84 ALA A O 1
ATOM 671 N N . GLN A 1 85 ? 2.244 2.431 3.210 1.00 93.56 85 GLN A N 1
ATOM 672 C CA . GLN A 1 85 ? 2.845 3.664 2.699 1.00 93.56 85 GLN A CA 1
ATOM 673 C C . GLN A 1 85 ? 4.286 3.444 2.220 1.00 93.56 85 GLN A C 1
ATOM 675 O O . GLN A 1 85 ? 4.674 3.943 1.166 1.00 93.56 85 GLN A O 1
ATOM 680 N N . SER A 1 86 ? 5.069 2.652 2.955 1.00 92.75 86 SER A N 1
ATOM 681 C CA . SER A 1 86 ? 6.434 2.293 2.559 1.00 92.75 86 SER A CA 1
ATOM 682 C C . SER A 1 86 ? 6.450 1.457 1.278 1.00 92.75 86 SER A C 1
ATOM 684 O O . SER A 1 86 ? 7.295 1.687 0.415 1.00 92.75 86 SER A O 1
ATOM 686 N N . SER A 1 87 ? 5.501 0.528 1.122 1.00 91.06 87 SER A N 1
ATOM 687 C CA . SER A 1 87 ? 5.354 -0.272 -0.102 1.00 91.06 87 SER A CA 1
ATOM 688 C C . SER A 1 87 ? 5.002 0.605 -1.307 1.00 91.06 87 SER A C 1
ATOM 690 O O . SER A 1 87 ? 5.615 0.459 -2.361 1.00 91.06 87 SER A O 1
ATOM 692 N N . LEU A 1 88 ? 4.101 1.581 -1.142 1.00 91.44 88 LEU A N 1
ATOM 693 C CA . LEU A 1 88 ? 3.787 2.561 -2.191 1.00 91.44 88 LEU A CA 1
ATOM 694 C C . LEU A 1 88 ? 5.010 3.402 -2.580 1.00 91.44 88 LEU A C 1
ATOM 696 O O . LEU A 1 88 ? 5.301 3.554 -3.762 1.00 91.44 88 LEU A O 1
ATOM 700 N N . GLN A 1 89 ? 5.797 3.873 -1.608 1.00 92.31 89 GLN A N 1
ATOM 701 C CA . GLN A 1 89 ? 7.029 4.618 -1.896 1.00 92.31 89 GLN A CA 1
ATOM 702 C C . GLN A 1 89 ? 8.085 3.775 -2.626 1.00 92.31 89 GLN A C 1
ATOM 704 O O . GLN A 1 89 ? 8.823 4.293 -3.466 1.00 92.31 89 GLN A O 1
ATOM 709 N N . GLN A 1 90 ? 8.199 2.485 -2.296 1.00 91.00 90 GLN A N 1
ATOM 710 C CA . GLN A 1 90 ? 9.094 1.573 -3.010 1.00 91.00 90 GLN A CA 1
ATOM 711 C C . GLN A 1 90 ? 8.619 1.340 -4.442 1.00 91.00 90 GLN A C 1
ATOM 713 O O . GLN A 1 90 ? 9.431 1.398 -5.364 1.00 91.00 90 GLN A O 1
ATOM 718 N N . PHE A 1 91 ? 7.315 1.144 -4.629 1.00 89.75 91 PHE A N 1
ATOM 719 C CA . PHE A 1 91 ? 6.701 1.035 -5.944 1.00 89.75 91 PHE A CA 1
ATOM 720 C C . PHE A 1 91 ? 6.961 2.283 -6.793 1.00 89.75 91 PHE A C 1
ATOM 722 O O . PHE A 1 91 ? 7.484 2.154 -7.896 1.00 89.75 91 PHE A O 1
ATOM 729 N N . HIS A 1 92 ? 6.744 3.483 -6.251 1.00 91.44 92 HIS A N 1
ATOM 730 C CA . HIS A 1 92 ? 7.057 4.743 -6.929 1.00 91.44 92 HIS A CA 1
ATOM 731 C C . HIS A 1 92 ? 8.503 4.793 -7.440 1.00 91.44 92 HIS A C 1
ATOM 733 O O . HIS A 1 92 ? 8.760 5.054 -8.615 1.00 91.44 92 HIS A O 1
ATOM 739 N N . LYS A 1 93 ? 9.468 4.492 -6.558 1.00 90.81 93 LYS A N 1
ATOM 740 C CA . LYS A 1 93 ? 10.897 4.467 -6.906 1.00 90.81 93 LYS A CA 1
ATOM 741 C C . LYS A 1 93 ? 11.199 3.444 -8.000 1.00 90.81 93 LYS A C 1
ATOM 743 O O . LYS A 1 93 ? 12.027 3.719 -8.865 1.00 90.81 93 LYS A O 1
ATOM 748 N N . GLN A 1 94 ? 10.532 2.292 -7.961 1.00 87.44 94 GLN A N 1
ATOM 749 C CA . GLN A 1 94 ? 10.685 1.233 -8.951 1.00 87.44 94 GLN A CA 1
ATOM 750 C C . GLN A 1 94 ? 10.134 1.649 -10.322 1.00 87.44 94 GLN A C 1
ATOM 752 O O . GLN A 1 94 ? 10.782 1.408 -11.335 1.00 87.44 94 GLN A O 1
ATOM 757 N N . ILE A 1 95 ? 8.973 2.307 -10.369 1.00 87.06 95 ILE A N 1
ATOM 758 C CA . ILE A 1 95 ? 8.400 2.843 -11.613 1.00 87.06 95 ILE A CA 1
ATOM 759 C C . ILE A 1 95 ? 9.288 3.949 -12.191 1.00 87.06 95 ILE A C 1
ATOM 761 O O . ILE A 1 95 ? 9.545 3.975 -13.398 1.00 87.06 95 ILE A O 1
ATOM 765 N N . ALA A 1 96 ? 9.807 4.833 -11.336 1.00 89.00 96 ALA A N 1
ATOM 766 C CA . ALA A 1 96 ? 10.693 5.914 -11.750 1.00 89.00 96 ALA A CA 1
ATOM 767 C C . ALA A 1 96 ? 11.978 5.387 -12.414 1.00 89.00 96 ALA A C 1
ATOM 769 O O . ALA A 1 96 ? 12.380 5.907 -13.459 1.00 89.00 96 ALA A O 1
ATOM 770 N N . SER A 1 97 ? 12.590 4.341 -11.846 1.00 85.81 97 SER A N 1
ATOM 771 C CA . SER A 1 97 ? 13.823 3.733 -12.365 1.00 85.81 97 SER A CA 1
ATOM 772 C C . SER A 1 97 ? 13.603 2.729 -13.502 1.00 85.81 97 SER A C 1
ATOM 774 O O . SER A 1 97 ? 14.561 2.381 -14.195 1.00 85.81 97 SER A O 1
ATOM 776 N N . ALA A 1 98 ? 12.369 2.274 -13.733 1.00 83.62 98 ALA A N 1
ATOM 777 C CA . ALA A 1 98 ? 12.066 1.303 -14.774 1.00 83.62 98 ALA A CA 1
ATOM 778 C C . ALA A 1 98 ? 12.238 1.880 -16.191 1.00 83.62 98 ALA A C 1
ATOM 780 O O . ALA A 1 98 ? 11.818 3.004 -16.501 1.00 83.62 98 ALA A O 1
ATOM 781 N N . GLN A 1 99 ? 12.808 1.061 -17.078 1.00 81.75 99 GLN A N 1
ATOM 782 C CA . GLN A 1 99 ? 12.898 1.319 -18.518 1.00 81.75 99 GLN A CA 1
ATOM 783 C C . GLN A 1 99 ? 11.589 0.923 -19.218 1.00 81.75 99 GLN A C 1
ATOM 785 O O . GLN A 1 99 ? 11.536 -0.025 -19.993 1.00 81.75 99 GLN A O 1
ATOM 790 N N . ILE A 1 100 ? 10.515 1.639 -18.893 1.00 78.75 100 ILE A N 1
ATOM 791 C CA . ILE A 1 100 ? 9.182 1.487 -19.494 1.00 78.75 100 ILE A CA 1
ATOM 792 C C . ILE A 1 100 ? 8.762 2.800 -20.162 1.00 78.75 100 ILE A C 1
ATOM 794 O O . ILE A 1 100 ? 9.320 3.856 -19.854 1.00 78.75 100 ILE A O 1
ATOM 798 N N . SER A 1 101 ? 7.786 2.740 -21.071 1.00 83.19 101 SER A N 1
ATOM 799 C CA . SER A 1 101 ? 7.311 3.928 -21.793 1.00 83.19 101 SER A CA 1
ATOM 800 C C . SER A 1 101 ? 6.666 4.959 -20.859 1.00 83.19 101 SER A C 1
ATOM 802 O O . SER A 1 101 ? 6.078 4.604 -19.835 1.00 83.19 101 SER A O 1
ATOM 804 N N . ASP A 1 102 ? 6.704 6.238 -21.240 1.00 84.38 102 ASP A N 1
ATOM 805 C CA . ASP A 1 102 ? 6.090 7.317 -20.452 1.00 84.38 102 ASP A CA 1
ATOM 806 C C . ASP A 1 102 ? 4.580 7.118 -20.266 1.00 84.38 102 ASP A C 1
ATOM 808 O O . ASP A 1 102 ? 4.044 7.386 -19.192 1.00 84.38 102 ASP A O 1
ATOM 812 N N . SER A 1 103 ? 3.900 6.566 -21.278 1.00 81.19 103 SER A N 1
ATOM 813 C CA . SER A 1 103 ? 2.480 6.216 -21.177 1.00 81.19 103 SER A CA 1
ATOM 814 C C . SER A 1 103 ? 2.226 5.148 -20.109 1.00 81.19 103 SER A C 1
ATOM 816 O O . SER A 1 103 ? 1.243 5.245 -19.382 1.00 81.19 103 SER A O 1
ATOM 818 N N . GLN A 1 104 ? 3.102 4.146 -19.983 1.00 81.00 104 GLN A N 1
ATOM 819 C CA . GLN A 1 104 ? 2.987 3.125 -18.936 1.00 81.00 104 GLN A CA 1
ATOM 820 C C . GLN A 1 104 ? 3.288 3.712 -17.555 1.00 81.00 104 GLN A C 1
ATOM 822 O O . GLN A 1 104 ? 2.572 3.419 -16.600 1.00 81.00 104 GLN A O 1
ATOM 827 N N . LYS A 1 105 ? 4.303 4.582 -17.439 1.00 84.56 105 LYS A N 1
ATOM 828 C CA . LYS A 1 105 ? 4.589 5.296 -16.181 1.00 84.56 105 LYS A CA 1
ATOM 829 C C . LYS A 1 105 ? 3.383 6.109 -15.717 1.00 84.56 105 LYS A C 1
ATOM 831 O O . LYS A 1 105 ? 3.064 6.083 -14.533 1.00 84.56 105 LYS A O 1
ATOM 836 N N . ALA A 1 106 ? 2.700 6.790 -16.638 1.00 85.69 106 ALA A N 1
ATOM 837 C CA . ALA A 1 106 ? 1.516 7.582 -16.326 1.00 85.69 106 ALA A CA 1
ATOM 838 C C . ALA A 1 106 ? 0.377 6.739 -15.722 1.00 85.69 106 ALA A C 1
ATOM 840 O O . ALA A 1 106 ? -0.194 7.147 -14.711 1.00 85.69 106 ALA A O 1
ATOM 841 N N . GLU A 1 107 ? 0.084 5.558 -16.278 1.00 82.75 107 GLU A N 1
ATOM 842 C CA . GLU A 1 107 ? -0.936 4.657 -15.713 1.00 82.75 107 GLU A CA 1
ATOM 843 C C . GLU A 1 107 ? -0.525 4.123 -14.331 1.00 82.75 107 GLU A C 1
ATOM 845 O O . GLU A 1 107 ? -1.322 4.161 -13.391 1.00 82.75 107 GLU A O 1
ATOM 850 N N . TYR A 1 108 ? 0.745 3.741 -14.145 1.00 85.44 108 TYR A N 1
ATOM 851 C CA . TYR A 1 108 ? 1.226 3.311 -12.829 1.00 85.44 108 TYR A CA 1
ATOM 852 C C . TYR A 1 108 ? 1.136 4.417 -11.773 1.00 85.44 108 TYR A C 1
ATOM 854 O O . TYR A 1 108 ? 0.692 4.148 -10.658 1.00 85.44 108 TYR A O 1
ATOM 862 N N . TYR A 1 109 ? 1.501 5.659 -12.106 1.00 88.44 109 TYR A N 1
ATOM 863 C CA . TYR A 1 109 ? 1.375 6.786 -11.177 1.00 88.44 109 TYR A CA 1
ATOM 864 C C . TYR A 1 109 ? -0.079 7.124 -10.863 1.00 88.44 109 TYR A C 1
ATOM 866 O O . TYR A 1 109 ? -0.405 7.445 -9.722 1.00 88.44 109 TYR A O 1
ATOM 874 N N . LYS A 1 110 ? -0.976 7.023 -11.846 1.00 86.94 110 LYS A N 1
ATOM 875 C CA . LYS A 1 110 ? -2.413 7.183 -11.616 1.00 86.94 110 LYS A CA 1
ATOM 876 C C . LYS A 1 110 ? -2.930 6.135 -10.633 1.00 86.94 110 LYS A C 1
ATOM 878 O O . LYS A 1 110 ? -3.665 6.476 -9.709 1.00 86.94 110 LYS A O 1
ATOM 883 N N . SER A 1 111 ? -2.518 4.882 -10.786 1.00 83.38 111 SER A N 1
ATOM 884 C CA . SER A 1 111 ? -2.938 3.821 -9.874 1.00 83.38 111 SER A CA 1
ATOM 885 C C . SER A 1 111 ? -2.281 3.933 -8.487 1.00 83.38 111 SER A C 1
ATOM 887 O O . SER A 1 111 ? -2.946 3.743 -7.469 1.00 83.38 111 SER A O 1
ATOM 889 N N . GLU A 1 112 ? -1.020 4.374 -8.411 1.00 87.12 112 GLU A N 1
ATOM 890 C CA . GLU A 1 112 ? -0.363 4.748 -7.151 1.00 87.12 112 GLU A CA 1
ATOM 891 C C . GLU A 1 112 ? -1.150 5.840 -6.407 1.00 87.12 112 GLU A C 1
ATOM 893 O O . GLU A 1 112 ? -1.417 5.700 -5.212 1.00 87.12 112 GLU A O 1
ATOM 898 N N . GLN A 1 113 ? -1.565 6.905 -7.104 1.00 88.44 113 GLN A N 1
ATOM 899 C CA . GLN A 1 113 ? -2.365 7.987 -6.522 1.00 88.44 113 GLN A CA 1
ATOM 900 C C . GLN A 1 113 ? -3.695 7.479 -5.968 1.00 88.44 113 GLN A C 1
ATOM 902 O O . GLN A 1 113 ? -4.099 7.876 -4.875 1.00 88.44 113 GLN A O 1
ATOM 907 N N . GLN A 1 114 ? -4.357 6.578 -6.692 1.00 85.12 114 GLN A N 1
ATOM 908 C CA . GLN A 1 114 ? -5.602 5.972 -6.232 1.00 85.12 114 GLN A CA 1
ATOM 909 C C . GLN A 1 114 ? -5.384 5.138 -4.964 1.00 85.12 114 GLN A C 1
ATOM 911 O O . GLN A 1 114 ? -6.132 5.292 -3.996 1.00 85.12 114 GLN A O 1
ATOM 916 N N . PHE A 1 115 ? -4.325 4.325 -4.904 1.00 86.31 115 PHE A N 1
ATOM 917 C CA . PHE A 1 115 ? -3.983 3.597 -3.682 1.00 86.31 115 PHE A CA 1
ATOM 918 C C . PHE A 1 115 ? -3.647 4.524 -2.519 1.00 86.31 115 PHE A C 1
ATOM 920 O O . PHE A 1 115 ? -4.120 4.299 -1.404 1.00 86.31 115 PHE A O 1
ATOM 927 N N . ALA A 1 116 ? -2.874 5.581 -2.765 1.00 90.06 116 ALA A N 1
ATOM 928 C CA . ALA A 1 116 ? -2.557 6.577 -1.752 1.00 90.06 116 ALA A CA 1
ATOM 929 C C . ALA A 1 116 ? -3.829 7.254 -1.215 1.00 90.06 116 ALA A C 1
ATOM 931 O O . ALA A 1 116 ? -3.961 7.430 -0.004 1.00 90.06 116 ALA A O 1
ATOM 932 N N . GLN A 1 117 ? -4.793 7.563 -2.088 1.00 89.38 117 GLN A N 1
ATOM 933 C CA . GLN A 1 117 ? -6.077 8.143 -1.700 1.00 89.38 117 GLN A CA 1
ATOM 934 C C . GLN A 1 117 ? -6.910 7.177 -0.850 1.00 89.38 117 GLN A C 1
ATOM 936 O O . GLN A 1 117 ? -7.418 7.572 0.199 1.00 89.38 117 GLN A O 1
ATOM 941 N N . VAL A 1 118 ? -7.023 5.904 -1.249 1.00 86.38 118 VAL A N 1
ATOM 942 C CA . VAL A 1 118 ? -7.754 4.903 -0.451 1.00 86.38 118 VAL A CA 1
ATOM 943 C C . VAL A 1 118 ? -7.087 4.697 0.907 1.00 86.38 118 VAL A C 1
ATOM 945 O O . VAL A 1 118 ? -7.777 4.636 1.927 1.00 86.38 118 VAL A O 1
ATOM 948 N N . LEU A 1 119 ? -5.753 4.631 0.945 1.00 88.88 119 LEU A N 1
ATOM 949 C CA . LEU A 1 119 ? -5.000 4.496 2.189 1.00 88.88 119 LEU A CA 1
ATOM 950 C C . LEU A 1 119 ? -5.243 5.693 3.117 1.00 88.88 119 LEU A C 1
ATOM 952 O O . LEU A 1 119 ? -5.538 5.494 4.295 1.00 88.88 119 LEU A O 1
ATOM 956 N N . ALA A 1 120 ? -5.185 6.915 2.583 1.00 90.69 120 ALA A N 1
ATOM 957 C CA . ALA A 1 120 ? -5.444 8.141 3.332 1.00 90.69 120 ALA A CA 1
ATOM 958 C C . ALA A 1 120 ? -6.879 8.190 3.878 1.00 90.69 120 ALA A C 1
ATOM 960 O O . ALA A 1 120 ? -7.079 8.501 5.053 1.00 90.69 120 ALA A O 1
ATOM 961 N N . ASN A 1 121 ? -7.869 7.810 3.065 1.00 89.06 121 ASN A N 1
ATOM 962 C CA . ASN A 1 121 ? -9.267 7.739 3.487 1.00 89.06 121 ASN A CA 1
ATOM 963 C C . ASN A 1 121 ? -9.448 6.734 4.632 1.00 89.06 121 ASN A C 1
ATOM 965 O O . ASN A 1 121 ? -9.997 7.088 5.674 1.00 89.06 121 ASN A O 1
ATOM 969 N N . LYS A 1 122 ? -8.918 5.510 4.489 1.00 87.31 122 LYS A N 1
ATOM 970 C CA . LYS A 1 122 ? -8.975 4.481 5.543 1.00 87.31 122 LYS A CA 1
ATOM 971 C C . LYS A 1 122 ? -8.259 4.927 6.819 1.00 87.31 122 LYS A C 1
ATOM 973 O O . LYS A 1 122 ? -8.741 4.654 7.915 1.00 87.31 122 LYS A O 1
ATOM 978 N N . GLN A 1 123 ? -7.132 5.624 6.696 1.00 90.06 123 GLN A N 1
ATOM 979 C CA . GLN A 1 123 ? -6.392 6.151 7.841 1.00 90.06 123 GLN A CA 1
ATOM 980 C C . GLN A 1 123 ? -7.177 7.251 8.568 1.00 90.06 123 GLN A C 1
ATOM 982 O O . GLN A 1 123 ? -7.222 7.251 9.797 1.00 90.06 123 GLN A O 1
ATOM 987 N N . SER A 1 124 ? -7.822 8.158 7.833 1.00 89.62 124 SER A N 1
ATOM 988 C CA . SER A 1 124 ? -8.686 9.193 8.412 1.00 89.62 124 SER A CA 1
ATOM 989 C C . SER A 1 124 ? -9.907 8.583 9.107 1.00 89.62 124 SER A C 1
ATOM 991 O O . SER A 1 124 ? -10.215 8.946 10.240 1.00 89.62 124 SER A O 1
ATOM 993 N N . GLN A 1 125 ? -10.552 7.592 8.488 1.00 86.19 125 GLN A N 1
ATOM 994 C CA . GLN A 1 125 ? -11.667 6.877 9.110 1.00 86.19 125 GLN A CA 1
ATOM 995 C C . GLN A 1 125 ? -11.224 6.124 10.376 1.00 86.19 125 GLN A C 1
ATOM 997 O O . GLN A 1 125 ? -11.917 6.175 11.390 1.00 86.19 125 GLN A O 1
ATOM 1002 N N . LEU A 1 126 ? -10.036 5.503 10.370 1.00 89.25 126 LEU A N 1
ATOM 1003 C CA . LEU A 1 126 ? -9.465 4.891 11.572 1.00 89.25 126 LEU A CA 1
ATOM 1004 C C . LEU A 1 126 ? -9.274 5.915 12.698 1.00 89.25 126 LEU A C 1
ATOM 1006 O O . LEU A 1 126 ? -9.547 5.598 13.852 1.00 89.25 126 LEU A O 1
ATOM 1010 N N . GLN A 1 127 ? -8.806 7.127 12.388 1.00 89.81 127 GLN A N 1
ATOM 1011 C CA . GLN A 1 127 ? -8.636 8.185 13.389 1.00 89.81 127 GLN A CA 1
ATOM 1012 C C . GLN A 1 127 ? -9.971 8.583 14.027 1.00 89.81 127 GLN A C 1
ATOM 1014 O O . GLN A 1 127 ? -10.023 8.769 15.244 1.00 89.81 127 GLN A O 1
ATOM 1019 N N . ASN A 1 128 ? -11.050 8.647 13.241 1.00 87.88 128 ASN A N 1
ATOM 1020 C CA . ASN A 1 128 ? -12.392 8.909 13.765 1.00 87.88 128 ASN A CA 1
ATOM 1021 C C . ASN A 1 128 ? -12.820 7.802 14.737 1.00 87.88 128 ASN A C 1
ATOM 1023 O O . ASN A 1 128 ? -13.123 8.099 15.896 1.00 87.88 128 ASN A O 1
ATOM 1027 N N . VAL A 1 129 ? -12.716 6.535 14.312 1.00 87.81 129 VAL A N 1
ATOM 1028 C CA . VAL A 1 129 ? -13.008 5.362 15.156 1.00 87.81 129 VAL A CA 1
ATOM 1029 C C . VAL A 1 129 ? -12.162 5.382 16.429 1.00 87.81 129 VAL A C 1
ATOM 1031 O O . VAL A 1 129 ? -12.687 5.186 17.520 1.00 87.81 129 VAL A O 1
ATOM 1034 N N . GLN A 1 130 ? -10.867 5.683 16.327 1.00 88.81 130 GLN A N 1
ATOM 1035 C CA . GLN A 1 130 ? -9.961 5.769 17.472 1.00 88.81 130 GLN A CA 1
ATOM 1036 C C . GLN A 1 130 ? -10.377 6.874 18.452 1.00 88.81 130 GLN A C 1
ATOM 1038 O O . GLN A 1 130 ? -10.340 6.655 19.662 1.00 88.81 130 GLN A O 1
ATOM 1043 N N . SER A 1 131 ? -10.791 8.041 17.954 1.00 87.06 131 SER A N 1
ATOM 1044 C CA . SER A 1 131 ? -11.237 9.154 18.799 1.00 87.06 131 SER A CA 1
ATOM 1045 C C . SER A 1 131 ? -12.530 8.828 19.553 1.00 87.06 131 SER A C 1
ATOM 1047 O O . SER A 1 131 ? -12.644 9.118 20.745 1.00 87.06 131 SER A O 1
ATOM 1049 N N . HIS A 1 132 ? -13.488 8.177 18.886 1.00 83.81 132 HIS A N 1
ATOM 1050 C CA . HIS A 1 132 ? -14.738 7.746 19.505 1.00 83.81 132 HIS A CA 1
ATOM 1051 C C . HIS A 1 132 ? -14.464 6.629 20.514 1.00 83.81 132 HIS A C 1
ATOM 1053 O O . HIS A 1 132 ? -14.962 6.658 21.640 1.00 83.81 132 HIS A O 1
ATOM 1059 N N . TYR A 1 133 ? -13.593 5.692 20.149 1.00 86.38 133 TYR A N 1
ATOM 1060 C CA . TYR A 1 133 ? -13.223 4.580 21.002 1.00 86.38 133 TYR A CA 1
ATOM 1061 C C . TYR A 1 133 ? -12.509 5.027 22.283 1.00 86.38 133 TYR A C 1
ATOM 1063 O O . TYR A 1 133 ? -12.750 4.464 23.344 1.00 86.38 133 TYR A O 1
ATOM 1071 N N . GLN A 1 134 ? -11.671 6.066 22.233 1.00 87.06 134 GLN A N 1
ATOM 1072 C CA . GLN A 1 134 ? -11.040 6.618 23.438 1.00 87.06 134 GLN A CA 1
ATOM 1073 C C . GLN A 1 134 ? -12.073 7.099 24.463 1.00 87.06 134 GLN A C 1
ATOM 1075 O O . GLN A 1 134 ? -11.924 6.816 25.651 1.00 87.06 134 GLN A O 1
ATOM 1080 N N . LYS A 1 135 ? -13.141 7.768 24.010 1.00 84.88 135 LYS A N 1
ATOM 1081 C CA . LYS A 1 135 ? -14.249 8.186 24.883 1.00 84.88 135 LYS A CA 1
ATOM 1082 C C . LYS A 1 135 ? -14.973 6.974 25.468 1.00 84.88 135 LYS A C 1
ATOM 1084 O O . LYS A 1 135 ? -15.271 6.954 26.658 1.00 84.88 135 LYS A O 1
ATOM 1089 N N . LEU A 1 136 ? -15.213 5.955 24.642 1.00 82.06 136 LEU A N 1
ATOM 1090 C CA . LEU A 1 136 ? -15.855 4.713 25.066 1.00 82.06 136 LEU A CA 1
ATOM 1091 C C . LEU A 1 136 ? -15.022 3.971 26.120 1.00 82.06 136 LEU A C 1
ATOM 1093 O O . LEU A 1 136 ? -15.543 3.582 27.160 1.00 82.06 136 LEU A O 1
ATOM 1097 N N . SER A 1 137 ? -13.719 3.823 25.879 1.00 83.12 137 SER A N 1
ATOM 1098 C CA . SER A 1 137 ? -12.795 3.148 26.791 1.00 83.12 137 SER A CA 1
ATOM 1099 C C . SER A 1 137 ? -12.711 3.856 28.141 1.00 83.12 137 SER A C 1
ATOM 1101 O O . SER A 1 137 ? -12.687 3.180 29.163 1.00 83.12 137 SER A O 1
ATOM 1103 N N . GLN A 1 138 ? -12.713 5.195 28.164 1.00 82.56 138 GLN A N 1
ATOM 1104 C CA . GLN A 1 138 ? -12.749 5.963 29.414 1.00 82.56 138 GLN A CA 1
ATOM 1105 C C . GLN A 1 138 ? -14.029 5.688 30.210 1.00 82.56 138 GLN A C 1
ATOM 1107 O O . GLN A 1 138 ? -13.954 5.415 31.403 1.00 82.56 138 GLN A O 1
ATOM 1112 N N . LYS A 1 139 ? -15.194 5.675 29.546 1.00 76.75 139 LYS A N 1
ATOM 1113 C CA . LYS A 1 139 ? -16.474 5.346 30.195 1.00 76.75 139 LYS A CA 1
ATOM 1114 C C . LYS A 1 139 ? -16.487 3.920 30.756 1.00 76.75 139 LYS A C 1
ATOM 1116 O O . LYS A 1 139 ? -16.974 3.720 31.864 1.00 76.75 139 LYS A O 1
ATOM 1121 N N . ILE A 1 140 ? -15.933 2.951 30.020 1.00 73.56 140 ILE A N 1
ATOM 1122 C CA . ILE A 1 140 ? -15.792 1.562 30.488 1.00 73.56 140 ILE A CA 1
ATOM 1123 C C . ILE A 1 140 ? -14.899 1.510 31.736 1.00 73.56 140 ILE A C 1
ATOM 1125 O O . ILE A 1 140 ? -15.256 0.860 32.717 1.00 73.56 140 ILE A O 1
ATOM 1129 N N . ASP A 1 141 ? -13.764 2.211 31.728 1.00 74.81 141 ASP A N 1
ATOM 1130 C CA . ASP A 1 141 ? -12.838 2.227 32.863 1.00 74.81 141 ASP A CA 1
ATOM 1131 C C . ASP A 1 141 ? -13.440 2.906 34.101 1.00 74.81 141 ASP A C 1
ATOM 1133 O O . ASP A 1 141 ? -13.255 2.410 35.213 1.00 74.81 141 ASP A O 1
ATOM 1137 N N . ASP A 1 142 ? -14.180 4.002 33.936 1.00 73.12 142 ASP A N 1
ATOM 1138 C CA . ASP A 1 142 ? -14.801 4.720 35.052 1.00 73.12 142 ASP A CA 1
ATOM 1139 C C . ASP A 1 142 ? -15.966 3.934 35.672 1.00 73.12 142 ASP A C 1
ATOM 1141 O O . ASP A 1 142 ? -16.064 3.865 36.895 1.00 73.12 142 ASP A O 1
ATOM 1145 N N . GLN A 1 143 ? -16.775 3.241 34.863 1.00 63.66 143 GLN A N 1
ATOM 1146 C CA . GLN A 1 143 ? -17.848 2.364 35.357 1.00 63.66 143 GLN A CA 1
ATOM 1147 C C . GLN A 1 143 ? -17.336 1.081 36.025 1.00 63.66 143 GLN A C 1
ATOM 1149 O O . GLN A 1 143 ? -18.060 0.452 36.782 1.00 63.66 143 GLN A O 1
ATOM 1154 N N . THR A 1 144 ? -16.084 0.681 35.786 1.00 61.78 144 THR A N 1
ATOM 1155 C CA . THR A 1 144 ? -15.485 -0.481 36.472 1.00 61.78 144 THR A CA 1
ATOM 1156 C C . THR A 1 144 ? -14.887 -0.157 37.848 1.00 61.78 144 THR A C 1
ATOM 1158 O O . THR A 1 144 ? -14.383 -1.067 38.509 1.00 61.78 144 THR A O 1
ATOM 1161 N N . LYS A 1 145 ? -14.889 1.114 38.283 1.00 65.69 145 LYS A N 1
ATOM 1162 C CA . LYS A 1 145 ? -14.270 1.550 39.551 1.00 65.69 145 LYS A CA 1
ATOM 1163 C C . LYS A 1 145 ? -15.236 1.652 40.734 1.00 65.69 145 LYS A C 1
ATOM 1165 O O . LYS A 1 145 ? -14.756 1.573 41.862 1.00 65.69 145 LYS A O 1
ATOM 1170 N N . ASP A 1 146 ? -16.541 1.781 40.498 1.00 54.09 146 ASP A N 1
ATOM 1171 C CA . ASP A 1 146 ? -17.554 1.917 41.550 1.00 54.09 146 ASP A CA 1
ATOM 1172 C C . ASP A 1 146 ? -18.450 0.662 41.628 1.00 54.09 146 ASP A C 1
ATOM 1174 O O . ASP A 1 146 ? -19.097 0.286 40.664 1.00 54.09 146 ASP A O 1
ATOM 1178 N N . ASP A 1 147 ? -18.448 0.024 42.803 1.00 53.97 147 ASP A N 1
ATOM 1179 C CA . ASP A 1 147 ? -19.383 -0.998 43.321 1.00 53.97 147 ASP A CA 1
ATOM 1180 C C . ASP A 1 147 ? -19.706 -2.260 42.455 1.00 53.97 147 ASP A C 1
ATOM 1182 O O . ASP A 1 147 ? -20.536 -2.222 41.543 1.00 53.97 147 ASP A O 1
ATOM 1186 N N . PRO A 1 148 ? -19.143 -3.446 42.781 1.00 54.59 148 PRO A N 1
ATOM 1187 C CA . PRO A 1 148 ? -19.313 -4.677 41.998 1.00 54.59 148 PRO A CA 1
ATOM 1188 C C . PRO A 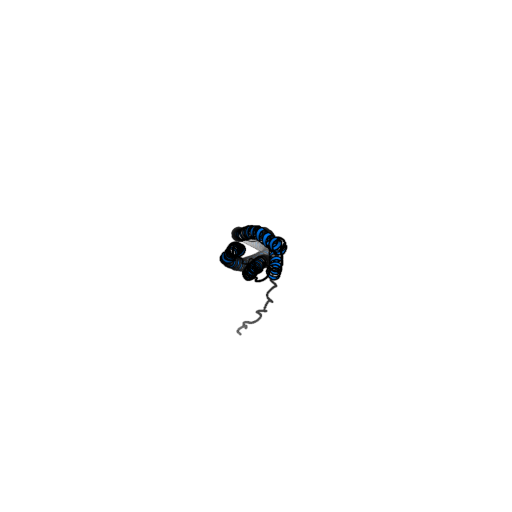1 148 ? -20.716 -5.315 42.046 1.00 54.59 148 PRO A C 1
ATOM 1190 O O . PRO A 1 148 ? -20.989 -6.209 41.242 1.00 54.59 148 PRO A O 1
ATOM 1193 N N . GLU A 1 149 ? -21.609 -4.912 42.962 1.00 51.78 149 GLU A N 1
ATOM 1194 C CA . GLU A 1 149 ? -22.852 -5.661 43.235 1.00 51.78 149 GLU A CA 1
ATOM 1195 C C . GLU A 1 149 ? -24.148 -5.002 42.723 1.00 51.78 149 GLU A C 1
ATOM 1197 O O . GLU A 1 149 ? -25.165 -5.687 42.582 1.00 51.78 149 GLU A O 1
ATOM 1202 N N . LEU A 1 150 ? -24.136 -3.712 42.359 1.00 50.47 150 LEU A N 1
ATOM 1203 C CA . LEU A 1 150 ? -25.350 -2.999 41.915 1.00 50.47 150 LEU A CA 1
ATOM 1204 C C . LEU A 1 150 ? -25.410 -2.706 40.402 1.00 50.47 150 LEU A C 1
ATOM 1206 O O . LEU A 1 150 ? -26.463 -2.301 39.898 1.00 50.47 150 LEU A O 1
ATOM 1210 N N . ASP A 1 151 ? -24.328 -2.951 39.656 1.00 52.16 151 ASP A N 1
ATOM 1211 C CA . ASP A 1 151 ? -24.141 -2.346 38.331 1.00 52.16 151 ASP A CA 1
ATOM 1212 C C . ASP A 1 151 ? -24.322 -3.283 37.128 1.00 52.16 151 ASP A C 1
ATOM 1214 O O . ASP A 1 151 ? -24.540 -2.814 36.018 1.00 52.16 151 ASP A O 1
ATOM 1218 N N . ALA A 1 152 ? -24.400 -4.607 37.300 1.00 50.81 152 ALA A N 1
ATOM 1219 C CA . ALA A 1 152 ? -24.571 -5.535 36.166 1.00 50.81 152 ALA A CA 1
ATOM 1220 C C . ALA A 1 152 ? -25.884 -5.331 35.365 1.00 50.81 152 ALA A C 1
ATOM 1222 O O . ALA A 1 152 ? -25.968 -5.683 34.189 1.00 50.81 152 ALA A O 1
ATOM 1223 N N . LYS A 1 153 ? -26.927 -4.747 35.982 1.00 50.12 153 LYS A N 1
ATOM 1224 C CA . LYS A 1 153 ? -28.210 -4.429 35.316 1.00 50.12 153 LYS A CA 1
ATOM 1225 C C . LYS A 1 153 ? -28.291 -3.008 34.745 1.00 50.12 153 LYS A C 1
ATOM 1227 O O . LYS A 1 153 ? -29.102 -2.799 33.845 1.00 50.12 153 LYS A O 1
ATOM 1232 N N . LYS A 1 154 ? -27.485 -2.060 35.239 1.00 51.03 154 LYS A N 1
ATOM 1233 C CA . LYS A 1 154 ? -27.372 -0.675 34.730 1.00 51.03 154 LYS A CA 1
ATOM 1234 C C . LYS A 1 154 ? -26.203 -0.487 33.759 1.00 51.03 154 LYS A C 1
ATOM 1236 O O . LYS A 1 154 ? -26.257 0.416 32.934 1.00 51.03 154 LYS A O 1
ATOM 1241 N N . PHE A 1 155 ? -25.249 -1.417 33.762 1.00 53.25 155 PHE A N 1
ATOM 1242 C CA . PHE A 1 155 ? -24.264 -1.632 32.705 1.00 53.25 155 PHE A CA 1
ATOM 1243 C C . PHE A 1 155 ? -24.917 -1.974 31.361 1.00 53.25 155 PHE A C 1
ATOM 1245 O O . PHE A 1 155 ? -24.239 -1.910 30.347 1.00 53.25 155 PHE A O 1
ATOM 1252 N N . LYS A 1 156 ? -26.236 -2.262 31.321 1.00 51.62 156 LYS A N 1
ATOM 1253 C CA . LYS A 1 156 ? -27.054 -2.049 30.116 1.00 51.62 156 LYS A CA 1
ATOM 1254 C C . LYS A 1 156 ? -26.899 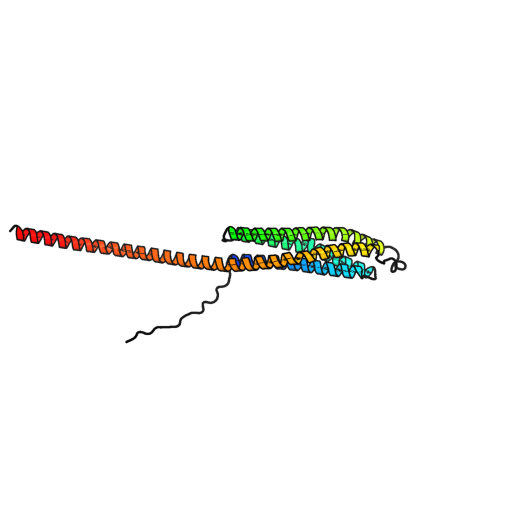-0.578 29.696 1.00 51.62 156 LYS A C 1
ATOM 1256 O O . LYS A 1 156 ? -27.663 0.289 30.097 1.00 51.62 156 LYS A O 1
ATOM 1261 N N . MET A 1 157 ? -25.859 -0.224 28.958 1.00 54.97 157 MET A N 1
ATOM 1262 C CA . MET A 1 157 ? -25.719 -0.563 27.545 1.00 54.97 157 MET A CA 1
ATOM 1263 C C . MET A 1 157 ? -26.873 0.016 26.727 1.00 54.97 157 MET A C 1
ATOM 1265 O O . MET A 1 157 ? -27.256 -0.567 25.738 1.00 54.97 157 MET A O 1
ATOM 1269 N N . GLN A 1 158 ? -27.485 1.125 27.152 1.00 53.34 158 GLN A N 1
ATOM 1270 C CA . GLN A 1 158 ? -28.254 1.975 26.234 1.00 53.34 158 GLN A CA 1
ATOM 1271 C C . GLN A 1 158 ? -27.380 3.118 25.720 1.00 53.34 158 GLN A C 1
ATOM 1273 O O . GLN A 1 158 ? -27.346 3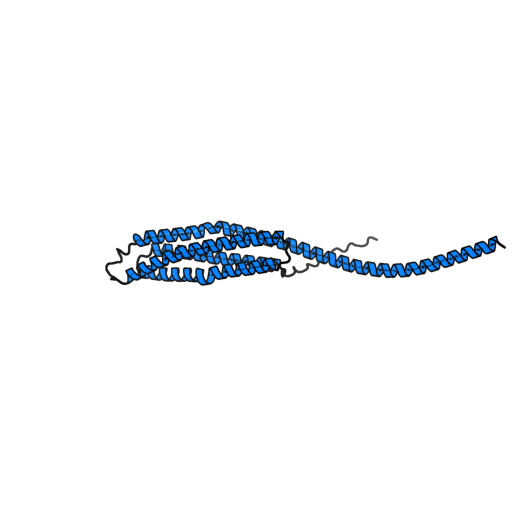.363 24.524 1.00 53.34 158 GLN A O 1
ATOM 1278 N N . LEU A 1 159 ? -26.574 3.732 26.596 1.00 53.16 159 LEU A N 1
ATOM 1279 C CA . LEU A 1 159 ? -25.630 4.776 26.184 1.00 53.16 159 LEU A CA 1
ATOM 1280 C C . LEU A 1 159 ? -24.386 4.214 25.468 1.00 53.16 159 LEU A C 1
ATOM 1282 O O . LEU A 1 159 ? -23.833 4.870 24.598 1.00 53.16 159 LEU A O 1
ATOM 1286 N N . LEU A 1 160 ? -23.943 3.003 25.834 1.00 62.41 160 LEU A N 1
ATOM 1287 C CA . LEU A 1 160 ? -22.872 2.288 25.124 1.00 62.41 160 LEU A CA 1
ATOM 1288 C C . LEU A 1 160 ? -23.367 1.686 23.804 1.00 62.41 160 LEU A C 1
ATOM 1290 O O . LEU A 1 160 ? -22.565 1.515 22.901 1.00 62.41 160 LEU A O 1
ATOM 1294 N N . GLU A 1 161 ? -24.650 1.338 23.687 1.00 66.38 161 GLU A N 1
ATOM 1295 C CA . GLU A 1 161 ? -25.162 0.668 22.488 1.00 66.38 161 GLU A CA 1
ATOM 1296 C C . GLU A 1 161 ? -25.223 1.622 21.298 1.00 66.38 161 GLU A C 1
ATOM 1298 O O . GLU A 1 161 ? -24.692 1.267 20.254 1.00 66.38 161 GLU A O 1
ATOM 1303 N N . GLU A 1 162 ? -25.733 2.845 21.481 1.00 69.75 162 GLU A N 1
ATOM 1304 C CA . GLU A 1 162 ? -25.729 3.883 20.435 1.00 69.75 162 GLU A CA 1
ATOM 1305 C C . GLU A 1 162 ? -24.294 4.235 19.998 1.00 69.75 162 GLU A C 1
ATOM 1307 O O . GLU A 1 162 ? -23.973 4.246 18.815 1.00 69.75 162 GLU A O 1
ATOM 1312 N N . GLU A 1 163 ? -23.376 4.412 20.953 1.00 73.00 163 GLU A N 1
ATOM 1313 C CA . GLU A 1 163 ? -22.002 4.832 20.648 1.00 73.00 163 GLU A CA 1
ATOM 1314 C C . GLU A 1 163 ? -21.139 3.693 20.062 1.00 73.00 163 GLU A C 1
ATOM 1316 O O . GLU A 1 163 ? -20.215 3.949 19.286 1.00 73.00 163 GLU A O 1
ATOM 1321 N N . ILE A 1 164 ? -21.443 2.429 20.391 1.00 75.69 164 ILE A N 1
ATOM 1322 C CA . ILE A 1 164 ? -20.859 1.247 19.732 1.00 75.69 164 ILE A CA 1
ATOM 1323 C C . ILE A 1 164 ? -21.476 1.041 18.343 1.00 75.69 164 ILE A C 1
ATOM 1325 O O . ILE A 1 164 ? -20.754 0.643 17.431 1.00 75.69 164 ILE A O 1
ATOM 1329 N N . GLU A 1 165 ? -22.776 1.294 18.162 1.00 80.19 165 GLU A N 1
ATOM 1330 C CA . GLU A 1 165 ? -23.444 1.221 16.856 1.00 80.19 165 GLU A CA 1
ATOM 1331 C C . GLU A 1 165 ? -22.860 2.236 15.874 1.00 80.19 165 GLU A C 1
ATOM 1333 O O . GLU A 1 165 ? -22.457 1.837 14.783 1.00 80.19 165 GLU A O 1
ATOM 1338 N N . ASP A 1 166 ? -22.686 3.492 16.289 1.00 79.38 166 ASP A N 1
ATOM 1339 C CA . ASP A 1 166 ? -22.051 4.526 15.464 1.00 79.38 166 ASP A CA 1
ATOM 1340 C C . ASP A 1 166 ? -20.631 4.118 15.029 1.00 79.38 166 ASP A C 1
ATOM 1342 O O . ASP A 1 166 ? -20.230 4.300 13.876 1.00 79.38 166 ASP A O 1
ATOM 1346 N N . GLN A 1 167 ? -19.861 3.509 15.937 1.00 78.69 167 GLN A N 1
ATOM 1347 C CA . GLN A 1 167 ? -18.514 3.012 15.639 1.00 78.69 167 GLN A CA 1
ATOM 1348 C C . GLN A 1 167 ? -18.529 1.803 14.702 1.00 78.69 167 GLN A C 1
ATOM 1350 O O . GLN A 1 167 ? -17.675 1.700 13.818 1.00 78.69 167 GLN A O 1
ATOM 1355 N N . LEU A 1 168 ? -19.479 0.887 14.887 1.00 82.31 168 LEU A N 1
ATOM 1356 C CA . LEU A 1 168 ? -19.659 -0.268 14.018 1.00 82.31 168 LEU A CA 1
ATOM 1357 C C . LEU A 1 168 ? -20.025 0.184 12.600 1.00 82.31 168 LEU A C 1
ATOM 1359 O O . LEU A 1 168 ? -19.428 -0.303 11.643 1.00 82.31 168 LEU A O 1
ATOM 1363 N N . ASP A 1 169 ? -20.930 1.151 12.466 1.00 83.38 169 ASP A N 1
ATOM 1364 C CA . ASP A 1 169 ? -21.334 1.726 11.184 1.00 83.38 169 ASP A CA 1
ATOM 1365 C C . ASP A 1 169 ? -20.163 2.399 10.467 1.00 83.38 169 ASP A C 1
ATOM 1367 O O . ASP A 1 169 ? -19.982 2.216 9.258 1.00 83.38 169 ASP A O 1
ATOM 1371 N N . ASP A 1 170 ? -19.322 3.134 11.195 1.00 82.25 170 ASP A N 1
ATOM 1372 C CA . ASP A 1 170 ? -18.098 3.707 10.638 1.00 82.25 170 ASP A CA 1
ATOM 1373 C C . ASP A 1 170 ? -17.134 2.617 10.148 1.00 82.25 170 ASP A C 1
ATOM 1375 O O . ASP A 1 170 ? -16.589 2.726 9.046 1.00 82.25 170 ASP A O 1
ATOM 1379 N N . ILE A 1 171 ? -16.971 1.522 10.896 1.00 81.56 171 ILE A N 1
ATOM 1380 C CA . ILE A 1 171 ? -16.126 0.389 10.486 1.00 81.56 171 ILE A CA 1
ATOM 1381 C C . ILE A 1 171 ? -16.718 -0.352 9.279 1.00 81.56 171 ILE A C 1
ATOM 1383 O O . ILE A 1 171 ? -15.987 -0.710 8.351 1.00 81.56 171 ILE A O 1
ATOM 1387 N N . ILE A 1 172 ? -18.036 -0.536 9.231 1.00 82.50 172 ILE A N 1
ATOM 1388 C CA . ILE A 1 172 ? -18.724 -1.160 8.097 1.00 82.50 172 ILE A CA 1
ATOM 1389 C C . ILE A 1 172 ? -18.542 -0.306 6.838 1.00 82.50 172 ILE A C 1
ATOM 1391 O O . ILE A 1 172 ? -18.212 -0.845 5.778 1.00 82.50 172 ILE A O 1
ATOM 1395 N N . LYS A 1 173 ? -18.660 1.025 6.940 1.00 80.94 173 LYS A N 1
ATOM 1396 C CA . LYS A 1 173 ? -18.368 1.947 5.826 1.00 80.94 173 LYS A CA 1
ATOM 1397 C C . LYS A 1 173 ? -16.916 1.821 5.353 1.00 80.94 173 LYS A C 1
ATOM 1399 O O . LYS A 1 173 ? -16.666 1.824 4.146 1.00 80.94 173 LYS A O 1
ATOM 1404 N N . ILE A 1 174 ? -15.955 1.651 6.268 1.00 78.75 174 ILE A N 1
ATOM 1405 C CA . ILE A 1 174 ? -14.546 1.384 5.915 1.00 78.75 174 ILE A CA 1
ATOM 1406 C C . ILE A 1 174 ? -14.408 0.078 5.110 1.00 78.75 174 ILE A C 1
ATOM 1408 O O . ILE A 1 174 ? -13.616 0.016 4.159 1.00 78.75 174 ILE A O 1
ATOM 1412 N N . ASN A 1 175 ? -15.168 -0.958 5.476 1.00 74.56 175 ASN A N 1
ATOM 1413 C CA . ASN A 1 175 ? -15.148 -2.267 4.820 1.00 74.56 175 ASN A CA 1
ATOM 1414 C C . ASN A 1 175 ? -15.874 -2.277 3.463 1.00 74.56 175 ASN A C 1
ATOM 1416 O O . ASN A 1 175 ? -15.448 -2.996 2.561 1.00 74.56 175 ASN A O 1
ATOM 1420 N N . GLN A 1 176 ? -16.918 -1.470 3.261 1.00 72.00 176 GLN A N 1
ATOM 1421 C CA . GLN A 1 176 ? -17.637 -1.392 1.979 1.00 72.00 176 GLN A CA 1
ATOM 1422 C C . GLN A 1 176 ? -16.808 -0.724 0.869 1.00 72.00 176 GLN A C 1
ATOM 1424 O O . GLN A 1 176 ? -16.837 -1.180 -0.275 1.00 72.00 176 GLN A O 1
ATOM 1429 N N . ASN A 1 177 ? -15.968 0.257 1.216 1.00 63.06 177 ASN A N 1
ATOM 1430 C CA . ASN A 1 177 ? -15.042 0.921 0.284 1.00 63.06 177 ASN A CA 1
ATOM 1431 C C . ASN A 1 177 ? -13.918 -0.004 -0.257 1.00 63.06 177 ASN A C 1
ATOM 1433 O O . ASN A 1 177 ? -13.071 0.425 -1.036 1.00 63.06 177 ASN A O 1
ATOM 1437 N N . VAL A 1 178 ? -13.873 -1.278 0.157 1.00 58.25 178 VAL A N 1
ATOM 1438 C CA . VAL A 1 178 ? -12.847 -2.270 -0.230 1.00 58.25 178 VAL A CA 1
ATOM 1439 C C . VAL A 1 178 ? -13.086 -2.867 -1.618 1.00 58.25 178 VAL A C 1
ATOM 1441 O O . VAL A 1 178 ? -12.137 -3.308 -2.269 1.00 58.25 178 VAL A O 1
ATOM 1444 N N . ASN A 1 179 ? -14.328 -2.877 -2.108 1.00 57.53 179 ASN A N 1
ATOM 1445 C CA . ASN A 1 179 ? -14.632 -3.478 -3.409 1.00 57.53 179 ASN A CA 1
ATOM 1446 C C . ASN A 1 179 ? -13.933 -2.733 -4.565 1.00 57.53 179 ASN A C 1
ATOM 1448 O O . ASN A 1 179 ? -13.399 -3.360 -5.482 1.00 57.53 179 ASN A O 1
ATOM 1452 N N . ASP A 1 180 ? -13.846 -1.407 -4.462 1.00 59.81 180 ASP A N 1
ATOM 1453 C CA . ASP A 1 180 ? -13.175 -0.551 -5.447 1.00 59.81 180 ASP A CA 1
ATOM 1454 C C . ASP A 1 180 ? -11.662 -0.814 -5.481 1.00 59.81 180 ASP A C 1
ATOM 1456 O O . ASP A 1 180 ? -11.034 -0.837 -6.542 1.00 59.81 180 ASP A O 1
ATOM 1460 N N . LEU A 1 181 ? -11.084 -1.117 -4.317 1.00 65.62 181 LEU A N 1
ATOM 1461 C CA . LEU A 1 181 ? -9.672 -1.439 -4.168 1.00 65.62 181 LEU A CA 1
ATOM 1462 C C . LEU A 1 181 ? -9.326 -2.793 -4.809 1.00 65.62 181 LEU A C 1
ATOM 1464 O O . LEU A 1 181 ? -8.328 -2.897 -5.519 1.00 65.62 181 LEU A O 1
ATOM 1468 N N . GLY A 1 182 ? -10.158 -3.821 -4.612 1.00 65.94 182 GLY A N 1
ATOM 1469 C CA . GLY A 1 182 ? -9.960 -5.137 -5.233 1.00 65.94 182 GLY A CA 1
ATOM 1470 C C . GLY A 1 182 ? -10.010 -5.087 -6.765 1.00 65.94 182 GLY A C 1
ATOM 1471 O O . GLY A 1 182 ? -9.221 -5.752 -7.438 1.00 65.94 182 GLY A O 1
ATOM 1472 N N . GLN A 1 183 ? -10.886 -4.248 -7.327 1.00 64.62 183 GLN A N 1
ATOM 1473 C CA . GLN A 1 183 ? -10.944 -4.021 -8.774 1.00 64.62 183 GLN A CA 1
ATOM 1474 C C . GLN A 1 183 ? -9.701 -3.285 -9.289 1.00 64.62 183 GLN A C 1
ATOM 1476 O O . GLN A 1 183 ? -9.140 -3.692 -10.307 1.00 64.62 183 GLN A O 1
ATOM 1481 N N . MET A 1 184 ? -9.210 -2.274 -8.566 1.00 66.81 184 MET A N 1
ATOM 1482 C CA . MET A 1 184 ? -7.961 -1.584 -8.917 1.00 66.81 184 MET A CA 1
ATOM 1483 C C . MET A 1 184 ? -6.736 -2.495 -8.846 1.00 66.81 184 MET A C 1
ATOM 1485 O O . MET A 1 184 ? -5.911 -2.483 -9.757 1.00 66.81 184 MET A O 1
ATOM 1489 N N . MET A 1 185 ? -6.642 -3.340 -7.815 1.00 68.62 185 MET A N 1
ATOM 1490 C CA . MET A 1 185 ? -5.568 -4.330 -7.696 1.00 68.62 185 MET A CA 1
ATOM 1491 C C . MET A 1 185 ? -5.537 -5.284 -8.897 1.00 68.62 185 MET A C 1
ATOM 1493 O O . MET A 1 185 ? -4.454 -5.632 -9.363 1.00 68.62 185 MET A O 1
ATOM 1497 N N . LYS A 1 186 ? -6.710 -5.663 -9.418 1.00 67.75 186 LYS A N 1
ATOM 1498 C CA . LYS A 1 186 ? -6.840 -6.522 -10.601 1.00 67.75 186 LYS A CA 1
ATOM 1499 C C . LYS A 1 186 ? -6.450 -5.803 -11.895 1.00 67.75 186 LYS A C 1
ATOM 1501 O O . LYS A 1 186 ? -5.832 -6.412 -12.763 1.00 67.75 186 LYS A O 1
ATOM 1506 N N . ILE A 1 187 ? -6.785 -4.518 -12.029 1.00 67.25 187 ILE A N 1
ATOM 1507 C CA . ILE A 1 187 ? -6.360 -3.699 -13.176 1.00 67.25 187 ILE A CA 1
ATOM 1508 C C . ILE A 1 187 ? -4.831 -3.592 -13.205 1.00 67.25 187 ILE A C 1
ATOM 1510 O O . ILE A 1 187 ? -4.226 -3.872 -14.238 1.00 67.25 187 ILE A O 1
ATOM 1514 N N . MET A 1 188 ? -4.200 -3.304 -12.062 1.00 68.62 188 MET A N 1
ATOM 1515 C CA . MET A 1 188 ? -2.743 -3.179 -11.976 1.00 68.62 188 MET A CA 1
ATOM 1516 C C . MET A 1 188 ? -2.017 -4.508 -12.243 1.00 68.62 188 MET A C 1
ATOM 1518 O O . MET A 1 188 ? -0.958 -4.521 -12.871 1.00 68.62 188 MET A O 1
ATOM 1522 N N . GLU A 1 189 ? -2.583 -5.636 -11.809 1.00 68.44 189 GLU A N 1
ATOM 1523 C CA . GLU A 1 189 ? -2.055 -6.968 -12.126 1.00 68.44 189 GLU A CA 1
ATOM 1524 C C . GLU A 1 189 ? -2.061 -7.222 -13.642 1.00 68.44 189 GLU A C 1
ATOM 1526 O O . GLU A 1 189 ? -1.037 -7.592 -14.218 1.00 68.44 189 GLU A O 1
ATOM 1531 N N . VAL A 1 190 ? -3.184 -6.940 -14.310 1.00 69.12 190 VAL A N 1
ATOM 1532 C CA . VAL A 1 190 ? -3.313 -7.080 -15.769 1.00 69.12 190 VAL A CA 1
ATOM 1533 C C . VAL A 1 190 ? -2.363 -6.139 -16.515 1.00 69.12 190 VAL A C 1
ATOM 1535 O O . VAL A 1 190 ? -1.741 -6.546 -17.496 1.00 69.12 190 VAL A O 1
ATOM 1538 N N . GLU A 1 191 ? -2.225 -4.890 -16.074 1.00 66.19 191 GLU A N 1
ATOM 1539 C CA . GLU A 1 191 ? -1.303 -3.921 -16.681 1.00 66.19 191 GLU A CA 1
ATOM 1540 C C . GLU A 1 191 ? 0.162 -4.330 -16.512 1.00 66.19 191 GLU A C 1
ATOM 1542 O O . GLU A 1 191 ? 0.948 -4.216 -17.457 1.00 66.19 191 GLU A O 1
ATOM 1547 N N . THR A 1 192 ? 0.517 -4.892 -15.355 1.00 66.50 192 THR A N 1
ATOM 1548 C CA . THR A 1 192 ? 1.865 -5.416 -15.111 1.00 66.50 192 THR A CA 1
ATOM 1549 C C . THR A 1 192 ? 2.171 -6.604 -16.024 1.00 66.50 192 THR A C 1
ATOM 1551 O O . THR A 1 192 ? 3.251 -6.661 -16.611 1.00 66.50 192 THR A O 1
ATOM 1554 N N . LEU A 1 193 ? 1.206 -7.510 -16.228 1.00 62.62 193 LEU A N 1
ATOM 1555 C CA . LEU A 1 193 ? 1.347 -8.636 -17.160 1.00 62.62 193 LEU A CA 1
ATOM 1556 C C . LEU A 1 193 ? 1.526 -8.169 -18.615 1.00 62.62 193 LEU A C 1
ATOM 1558 O O . LEU A 1 193 ? 2.434 -8.634 -19.299 1.00 62.62 193 LEU A O 1
ATOM 1562 N N . LYS A 1 194 ? 0.739 -7.189 -19.076 1.00 65.06 194 LYS A N 1
ATOM 1563 C CA . LYS A 1 194 ? 0.908 -6.599 -20.421 1.00 65.06 194 LYS A CA 1
ATOM 1564 C C . LYS A 1 194 ? 2.272 -5.925 -20.599 1.00 65.06 194 LYS A C 1
ATOM 1566 O O . LYS A 1 194 ? 2.873 -5.975 -21.675 1.00 65.06 194 LYS A O 1
ATOM 1571 N N . CYS A 1 195 ? 2.773 -5.280 -19.547 1.00 58.62 195 CYS A N 1
ATOM 1572 C CA . CYS A 1 195 ? 4.091 -4.655 -19.564 1.00 58.62 195 CYS A CA 1
ATOM 1573 C C . CYS A 1 195 ? 5.209 -5.705 -19.685 1.00 58.62 195 CYS A C 1
ATOM 1575 O O . CYS A 1 195 ? 6.166 -5.486 -20.428 1.00 58.62 195 CYS A O 1
ATOM 1577 N N . GLN A 1 196 ? 5.054 -6.866 -19.038 1.00 60.50 196 GLN A N 1
ATOM 1578 C CA . GLN A 1 196 ? 5.979 -7.993 -19.181 1.00 60.50 196 GLN A CA 1
ATOM 1579 C C . GLN A 1 196 ? 6.078 -8.469 -20.636 1.00 60.50 196 GLN A C 1
ATOM 1581 O O . GLN A 1 196 ? 7.186 -8.630 -21.142 1.00 60.50 196 GLN A O 1
ATOM 1586 N N . GLU A 1 197 ? 4.945 -8.652 -21.320 1.00 60.19 197 GLU A N 1
ATOM 1587 C CA . GLU A 1 197 ? 4.931 -9.057 -22.735 1.00 60.19 197 GLU A CA 1
ATOM 1588 C C . GLU A 1 197 ? 5.639 -8.026 -23.623 1.00 60.19 197 GLU A C 1
ATOM 1590 O O . GLU A 1 197 ? 6.423 -8.381 -24.502 1.00 60.19 197 GLU A O 1
ATOM 1595 N N . THR A 1 198 ? 5.421 -6.737 -23.351 1.00 60.44 198 THR A N 1
ATOM 1596 C CA . THR A 1 198 ? 6.040 -5.647 -24.117 1.00 60.44 198 THR A CA 1
ATOM 1597 C C . THR A 1 198 ? 7.556 -5.583 -23.905 1.00 60.44 198 THR A C 1
ATOM 1599 O O . THR A 1 198 ? 8.294 -5.361 -24.864 1.00 60.44 198 THR A O 1
ATOM 1602 N N . ILE A 1 199 ? 8.041 -5.791 -22.674 1.00 58.94 199 ILE A N 1
ATOM 1603 C CA . ILE A 1 199 ? 9.483 -5.811 -22.379 1.00 58.94 199 ILE A CA 1
ATOM 1604 C C . ILE A 1 199 ? 10.165 -6.975 -23.097 1.00 58.94 199 ILE A C 1
ATOM 1606 O O . ILE A 1 199 ? 11.197 -6.753 -23.723 1.00 58.94 199 ILE A O 1
ATOM 1610 N N . ASN A 1 200 ? 9.559 -8.166 -23.093 1.00 65.81 200 ASN A N 1
ATOM 1611 C CA . ASN A 1 200 ? 10.105 -9.322 -23.809 1.00 65.81 200 ASN A CA 1
ATOM 1612 C C . ASN A 1 200 ? 10.277 -9.014 -25.313 1.00 65.81 200 ASN A C 1
ATOM 1614 O O . ASN A 1 200 ? 11.330 -9.275 -25.884 1.00 65.81 200 ASN A O 1
ATOM 1618 N N . ILE A 1 201 ? 9.290 -8.357 -25.938 1.00 67.44 201 ILE A N 1
ATOM 1619 C CA . ILE A 1 201 ? 9.371 -7.937 -27.349 1.00 67.44 201 ILE A CA 1
ATOM 1620 C C . ILE A 1 201 ? 10.510 -6.928 -27.579 1.00 67.44 201 ILE A C 1
ATOM 1622 O O . ILE A 1 201 ? 11.151 -6.938 -28.631 1.00 67.44 201 ILE A O 1
ATOM 1626 N N . ILE A 1 202 ? 10.763 -6.020 -26.633 1.00 64.81 202 ILE A N 1
ATOM 1627 C CA . ILE A 1 202 ? 11.871 -5.060 -26.736 1.00 64.81 202 ILE A CA 1
ATOM 1628 C C . ILE A 1 202 ? 13.215 -5.785 -26.617 1.00 64.81 202 ILE A C 1
ATOM 1630 O O . ILE A 1 202 ? 14.099 -5.518 -27.430 1.00 64.81 202 ILE A O 1
ATOM 1634 N N . GLU A 1 203 ? 13.362 -6.709 -25.666 1.00 68.44 203 GLU A N 1
ATOM 1635 C CA . GLU A 1 203 ? 14.573 -7.525 -25.504 1.00 68.44 203 GLU A CA 1
ATOM 1636 C C . GLU A 1 203 ? 14.875 -8.328 -26.779 1.00 68.44 203 GLU A C 1
ATOM 1638 O O . GLU A 1 203 ? 15.996 -8.262 -27.292 1.00 68.44 203 GLU A O 1
ATOM 1643 N N . ASP A 1 204 ? 13.860 -8.968 -27.365 1.00 73.06 204 ASP A N 1
ATOM 1644 C CA . ASP A 1 204 ? 13.981 -9.705 -28.628 1.00 73.06 204 ASP A CA 1
ATOM 1645 C C . ASP A 1 204 ? 14.399 -8.791 -29.791 1.00 73.06 204 ASP A C 1
ATOM 1647 O O . ASP A 1 204 ? 15.278 -9.127 -30.592 1.00 73.06 204 ASP A O 1
ATOM 1651 N N . ASN A 1 205 ? 13.802 -7.598 -29.882 1.00 73.88 205 ASN A N 1
ATOM 1652 C CA . ASN A 1 205 ? 14.130 -6.625 -30.924 1.00 73.88 205 ASN A CA 1
ATOM 1653 C C . ASN A 1 205 ? 15.547 -6.056 -30.775 1.00 73.88 205 ASN A C 1
ATOM 1655 O O . ASN A 1 205 ? 16.224 -5.850 -31.786 1.00 73.88 205 ASN A O 1
ATOM 1659 N N . VAL A 1 206 ? 16.007 -5.815 -29.545 1.00 76.19 206 VAL A N 1
ATOM 1660 C CA . VAL A 1 206 ? 17.377 -5.364 -29.260 1.00 76.19 206 VAL A CA 1
ATOM 1661 C C . VAL A 1 206 ? 18.373 -6.467 -29.609 1.00 76.19 206 VAL A C 1
ATOM 1663 O O . VAL A 1 206 ? 19.314 -6.205 -30.357 1.00 76.19 206 VAL A O 1
ATOM 1666 N N . ALA A 1 207 ? 18.123 -7.712 -29.195 1.00 75.69 207 ALA A N 1
ATOM 1667 C CA . ALA A 1 207 ? 18.967 -8.852 -29.554 1.00 75.69 207 ALA A CA 1
ATOM 1668 C C . ALA A 1 207 ? 19.054 -9.045 -31.080 1.00 75.69 207 ALA A C 1
ATOM 1670 O O . ALA A 1 207 ? 20.135 -9.260 -31.640 1.00 75.69 207 ALA A O 1
ATOM 1671 N N . ALA A 1 208 ? 17.929 -8.896 -31.788 1.00 78.62 208 ALA A N 1
ATOM 1672 C CA . ALA A 1 208 ? 17.897 -8.949 -33.246 1.00 78.62 208 ALA A CA 1
ATOM 1673 C C . ALA A 1 208 ? 18.645 -7.772 -33.899 1.00 78.62 208 ALA A C 1
ATOM 1675 O O . ALA A 1 208 ? 19.282 -7.953 -34.944 1.00 78.62 208 ALA A O 1
ATOM 1676 N N . ALA A 1 209 ? 18.573 -6.571 -33.321 1.00 78.25 209 ALA A N 1
ATOM 1677 C CA . ALA A 1 209 ? 19.304 -5.401 -33.797 1.00 78.25 209 ALA A CA 1
ATOM 1678 C C . ALA A 1 209 ? 20.818 -5.569 -33.605 1.00 78.25 209 ALA A C 1
ATOM 1680 O O . ALA A 1 209 ? 21.563 -5.376 -34.566 1.00 78.25 209 ALA A O 1
ATOM 1681 N N . ASP A 1 210 ? 21.264 -6.025 -32.436 1.00 84.06 210 ASP A N 1
ATOM 1682 C CA . ASP A 1 210 ? 22.675 -6.309 -32.155 1.00 84.06 210 ASP A CA 1
ATOM 1683 C C . ASP A 1 210 ? 23.227 -7.380 -33.102 1.00 84.06 210 ASP A C 1
ATOM 1685 O O . ASP A 1 210 ? 24.291 -7.203 -33.702 1.00 84.06 210 ASP A O 1
ATOM 1689 N N . ALA A 1 211 ? 22.460 -8.446 -33.350 1.00 82.00 211 ALA A N 1
ATOM 1690 C CA . ALA A 1 211 ? 22.825 -9.468 -34.327 1.00 82.00 211 ALA A CA 1
ATOM 1691 C C . ALA A 1 211 ? 22.939 -8.903 -35.757 1.00 82.00 211 ALA A C 1
ATOM 1693 O O . ALA A 1 211 ? 23.837 -9.290 -36.513 1.00 82.00 211 ALA A O 1
ATOM 1694 N N . LYS A 1 212 ? 22.056 -7.973 -36.151 1.00 87.50 212 LYS A N 1
ATOM 1695 C CA . LYS A 1 212 ? 22.132 -7.280 -37.451 1.00 87.50 212 LYS A CA 1
ATOM 1696 C C . LYS A 1 212 ? 23.342 -6.354 -37.531 1.00 87.50 212 LYS A C 1
ATOM 1698 O O . LYS A 1 212 ? 23.977 -6.308 -38.584 1.00 87.50 212 LYS A O 1
ATOM 1703 N N . VAL A 1 213 ? 23.682 -5.650 -36.453 1.00 87.62 213 VAL A N 1
ATOM 1704 C CA . VAL A 1 213 ? 24.865 -4.780 -36.385 1.00 87.62 213 VAL A CA 1
ATOM 1705 C C . VAL A 1 213 ? 26.144 -5.610 -36.478 1.00 87.62 213 VAL A C 1
ATOM 1707 O O . VAL A 1 213 ? 27.008 -5.285 -37.293 1.00 87.62 213 VAL A O 1
ATOM 1710 N N . ALA A 1 214 ? 26.237 -6.720 -35.741 1.00 84.75 214 ALA A N 1
ATOM 1711 C CA . ALA A 1 214 ? 27.367 -7.645 -35.813 1.00 84.75 214 ALA A CA 1
ATOM 1712 C C . ALA A 1 214 ? 27.550 -8.209 -37.233 1.00 84.75 214 ALA A C 1
ATOM 1714 O O . ALA A 1 214 ? 28.622 -8.077 -37.825 1.00 84.75 214 ALA A O 1
ATOM 1715 N N . LYS A 1 215 ? 26.471 -8.722 -37.846 1.00 85.38 215 LYS A N 1
ATOM 1716 C CA . LYS A 1 215 ? 26.493 -9.178 -39.249 1.00 85.38 215 LYS A CA 1
ATOM 1717 C C . LYS A 1 215 ? 26.838 -8.053 -40.227 1.00 85.38 215 LYS A C 1
ATOM 1719 O O . LYS A 1 215 ? 27.530 -8.280 -41.217 1.00 85.38 215 LYS A O 1
ATOM 1724 N N . GLY A 1 216 ? 26.362 -6.836 -39.973 1.00 84.94 216 GLY A N 1
ATOM 1725 C CA . GLY A 1 216 ? 26.691 -5.650 -40.760 1.00 84.94 216 GLY A CA 1
ATOM 1726 C C . GLY A 1 216 ? 28.184 -5.324 -40.714 1.00 84.94 216 GLY A C 1
ATOM 1727 O O . GLY A 1 216 ? 28.788 -5.077 -41.759 1.00 84.94 216 GLY A O 1
ATOM 1728 N N . ALA A 1 217 ? 28.796 -5.390 -39.530 1.00 88.19 217 ALA A N 1
ATOM 1729 C CA . ALA A 1 217 ? 30.230 -5.189 -39.348 1.00 88.19 217 ALA A CA 1
ATOM 1730 C C . ALA A 1 217 ? 31.055 -6.246 -40.102 1.00 88.19 217 ALA A C 1
ATOM 1732 O O . ALA A 1 217 ? 31.995 -5.890 -40.823 1.00 88.19 217 ALA A O 1
ATOM 1733 N N . ASP A 1 218 ? 30.657 -7.518 -40.025 1.00 87.25 218 ASP A N 1
ATOM 1734 C CA . ASP A 1 218 ? 31.296 -8.607 -40.772 1.00 87.25 218 ASP A CA 1
ATOM 1735 C C . ASP A 1 218 ? 31.181 -8.397 -42.286 1.00 87.25 218 ASP A C 1
ATOM 1737 O O . ASP A 1 218 ? 32.179 -8.459 -43.013 1.00 87.25 218 ASP A O 1
ATOM 1741 N N . ASN A 1 219 ? 29.987 -8.048 -42.771 1.00 86.06 219 ASN A N 1
ATOM 1742 C CA . ASN A 1 219 ? 29.746 -7.768 -44.185 1.00 86.06 219 ASN A CA 1
ATOM 1743 C C . ASN A 1 219 ? 30.584 -6.587 -44.691 1.00 86.06 219 ASN A C 1
ATOM 1745 O O . ASN A 1 219 ? 31.133 -6.658 -45.792 1.00 86.06 219 ASN A O 1
ATOM 1749 N N . LEU A 1 220 ? 30.750 -5.524 -43.897 1.00 87.69 220 LEU A N 1
ATOM 1750 C CA . LEU A 1 220 ? 31.631 -4.403 -44.238 1.00 87.69 220 LEU A CA 1
ATOM 1751 C C . LEU A 1 220 ? 33.100 -4.837 -44.302 1.00 87.69 220 LEU A C 1
ATOM 1753 O O . LEU A 1 220 ? 33.841 -4.406 -45.193 1.00 87.69 220 LEU A O 1
ATOM 1757 N N . GLN A 1 221 ? 33.531 -5.727 -43.407 1.00 88.44 221 GLN A N 1
ATOM 1758 C CA . GLN A 1 221 ? 34.888 -6.264 -43.426 1.00 88.44 221 GLN A CA 1
ATOM 1759 C C . GLN A 1 221 ? 35.136 -7.125 -44.677 1.00 88.44 221 GLN A C 1
ATOM 1761 O O . GLN A 1 221 ? 36.166 -6.968 -45.347 1.00 88.44 221 GLN A O 1
ATOM 1766 N N . VAL A 1 222 ? 34.182 -7.990 -45.033 1.00 87.81 222 VAL A N 1
ATOM 1767 C CA . VAL A 1 222 ? 34.219 -8.823 -46.247 1.00 87.81 222 VAL A CA 1
ATOM 1768 C C . VAL A 1 222 ? 34.170 -7.959 -47.507 1.00 87.81 222 VAL A C 1
ATOM 1770 O O . VAL A 1 222 ? 34.974 -8.163 -48.423 1.00 87.81 222 VAL A O 1
ATOM 1773 N N . ALA A 1 223 ? 33.300 -6.950 -47.552 1.00 83.81 223 ALA A N 1
ATOM 1774 C CA . ALA A 1 223 ? 33.204 -6.012 -48.667 1.00 83.81 223 ALA A CA 1
ATOM 1775 C C . ALA A 1 223 ? 34.520 -5.250 -48.866 1.00 83.81 223 ALA A C 1
ATOM 1777 O O . ALA A 1 223 ? 35.014 -5.163 -49.990 1.00 83.81 223 ALA A O 1
ATOM 1778 N N . ARG A 1 224 ? 35.165 -4.796 -47.782 1.00 84.75 224 ARG A N 1
ATOM 1779 C CA . ARG A 1 224 ? 36.476 -4.130 -47.841 1.00 84.75 224 ARG A CA 1
ATOM 1780 C C . ARG A 1 224 ? 37.574 -5.055 -48.373 1.00 84.75 224 ARG A C 1
ATOM 1782 O O . ARG A 1 224 ? 38.399 -4.620 -49.180 1.00 84.75 224 ARG A O 1
ATOM 1789 N N . LYS A 1 225 ? 37.594 -6.328 -47.956 1.00 84.38 225 LYS A N 1
ATOM 1790 C CA . LYS A 1 225 ? 38.522 -7.344 -48.496 1.00 84.38 225 LYS A CA 1
ATOM 1791 C C . LYS A 1 225 ? 38.270 -7.578 -49.990 1.00 84.38 225 LYS A C 1
ATOM 1793 O O . LYS A 1 225 ? 39.207 -7.538 -50.789 1.00 84.38 225 LYS A O 1
ATOM 1798 N N . THR A 1 226 ? 37.005 -7.726 -50.375 1.00 82.38 226 THR A N 1
ATOM 1799 C CA . THR A 1 226 ? 36.585 -7.947 -51.766 1.00 82.38 226 THR A CA 1
ATOM 1800 C C . THR A 1 226 ? 36.934 -6.753 -52.655 1.00 82.38 226 THR A C 1
ATOM 1802 O O . THR A 1 226 ? 37.523 -6.941 -53.719 1.00 82.38 226 THR A O 1
ATOM 1805 N N . GLN A 1 227 ? 36.672 -5.522 -52.209 1.00 76.75 227 GLN A N 1
ATOM 1806 C CA . GLN A 1 227 ? 36.991 -4.289 -52.936 1.00 76.75 227 GLN A CA 1
ATOM 1807 C C . GLN A 1 227 ? 38.497 -4.150 -53.193 1.00 76.75 227 GLN A C 1
ATOM 1809 O O . GLN A 1 227 ? 38.908 -3.855 -54.315 1.00 76.75 227 GLN A O 1
ATOM 1814 N N . LYS A 1 228 ? 39.339 -4.445 -52.190 1.00 81.12 228 LYS A N 1
ATOM 1815 C CA . LYS A 1 228 ? 40.801 -4.463 -52.372 1.00 81.12 228 LYS A CA 1
ATOM 1816 C C . LYS A 1 228 ? 41.240 -5.477 -53.434 1.00 81.12 228 LYS A C 1
ATOM 1818 O O . LYS A 1 228 ? 42.167 -5.190 -54.185 1.00 81.12 228 LYS A O 1
ATOM 1823 N N . SER A 1 229 ? 40.592 -6.642 -53.513 1.00 78.62 229 SER A N 1
ATOM 1824 C CA . SER A 1 229 ? 40.907 -7.655 -54.532 1.00 78.62 229 SER A CA 1
ATOM 1825 C C . SER A 1 229 ? 40.445 -7.248 -55.939 1.00 78.62 229 SER A C 1
ATOM 1827 O O . SER A 1 229 ? 41.211 -7.389 -56.892 1.00 78.62 229 SER A O 1
ATOM 1829 N N . LYS A 1 230 ? 39.246 -6.654 -56.063 1.00 78.06 230 LYS A N 1
ATOM 1830 C CA . LYS A 1 230 ? 38.692 -6.172 -57.338 1.00 78.06 230 LYS A CA 1
ATOM 1831 C C . LYS A 1 230 ? 39.551 -5.073 -57.949 1.00 78.06 230 LYS A C 1
ATOM 1833 O O . LYS A 1 230 ? 39.815 -5.116 -59.144 1.00 78.06 230 LYS A O 1
ATOM 1838 N N . ASN A 1 231 ? 40.059 -4.147 -57.135 1.00 80.44 231 ASN A N 1
ATOM 1839 C CA . ASN A 1 231 ? 40.951 -3.096 -57.625 1.00 80.44 231 ASN A CA 1
ATOM 1840 C C . ASN A 1 231 ? 42.243 -3.678 -58.224 1.00 80.44 231 ASN A C 1
ATOM 1842 O O . ASN A 1 231 ? 42.692 -3.198 -59.258 1.00 80.44 231 ASN A O 1
ATOM 1846 N N . LYS A 1 232 ? 42.813 -4.742 -57.638 1.00 83.31 232 LYS A N 1
ATOM 1847 C CA . LYS A 1 232 ? 43.992 -5.420 -58.212 1.00 83.31 232 LYS A CA 1
ATOM 1848 C C . LYS A 1 232 ? 43.680 -6.052 -59.569 1.00 83.31 232 LYS A C 1
ATOM 1850 O O . LYS A 1 232 ? 44.448 -5.887 -60.509 1.00 83.31 232 LYS A O 1
ATOM 1855 N N . TRP A 1 233 ? 42.541 -6.733 -59.675 1.00 79.19 233 TRP A N 1
ATOM 1856 C CA . TRP A 1 233 ? 42.091 -7.335 -60.932 1.00 79.19 233 TRP A CA 1
ATOM 1857 C C . TRP A 1 233 ? 41.770 -6.296 -62.013 1.00 79.19 233 TRP A C 1
ATOM 1859 O O . TRP A 1 233 ? 42.116 -6.509 -63.171 1.00 79.19 233 TRP A O 1
ATOM 1869 N N . LEU A 1 234 ? 41.183 -5.152 -61.646 1.00 85.31 234 LEU A N 1
ATOM 1870 C CA . LEU A 1 234 ? 40.933 -4.045 -62.574 1.00 85.31 234 LEU A CA 1
ATOM 1871 C C . LEU A 1 234 ? 42.231 -3.479 -63.162 1.00 85.31 234 LEU A C 1
ATOM 1873 O O . LEU A 1 234 ? 42.294 -3.263 -64.368 1.00 85.31 234 LEU A O 1
ATOM 1877 N N . TRP A 1 235 ? 43.277 -3.292 -62.349 1.00 86.44 235 TRP A N 1
ATOM 1878 C CA . TRP A 1 235 ? 44.583 -2.833 -62.841 1.00 86.44 235 TRP A CA 1
ATOM 1879 C C . TRP A 1 235 ? 45.237 -3.833 -63.801 1.00 86.44 235 TRP A C 1
ATOM 1881 O O . TRP A 1 235 ? 45.803 -3.425 -64.814 1.00 86.44 235 TRP A O 1
ATOM 1891 N N . ILE A 1 236 ? 45.114 -5.134 -63.524 1.00 87.12 236 ILE A N 1
ATOM 1892 C CA . ILE A 1 236 ? 45.598 -6.190 -64.425 1.00 87.12 236 ILE A CA 1
ATOM 1893 C C . ILE A 1 236 ? 44.825 -6.158 -65.751 1.00 87.12 236 ILE A C 1
ATOM 1895 O O . ILE A 1 236 ? 45.437 -6.148 -66.818 1.00 87.12 236 ILE A O 1
ATOM 1899 N N . GLY A 1 237 ? 43.491 -6.080 -65.698 1.00 88.00 237 GLY A N 1
ATOM 1900 C CA . GLY A 1 237 ? 42.647 -6.005 -66.893 1.00 88.00 237 GLY A CA 1
ATOM 1901 C C . GLY A 1 237 ? 42.925 -4.762 -67.743 1.00 88.00 237 GLY A C 1
ATOM 1902 O O . GLY A 1 237 ? 43.035 -4.864 -68.967 1.00 88.00 237 GLY A O 1
ATOM 1903 N N . LEU A 1 238 ? 43.115 -3.600 -67.108 1.00 91.38 238 LEU A N 1
ATOM 1904 C CA . LEU A 1 238 ? 43.469 -2.359 -67.799 1.00 91.38 238 LEU A CA 1
ATOM 1905 C C . LEU A 1 238 ? 44.842 -2.466 -68.478 1.00 91.38 238 LEU A C 1
ATOM 1907 O O . LEU A 1 238 ? 44.976 -2.079 -69.636 1.00 91.38 238 LEU A O 1
ATOM 1911 N N . GLY A 1 239 ? 45.841 -3.039 -67.797 1.00 90.81 239 GLY A N 1
ATOM 1912 C CA . GLY A 1 239 ? 47.182 -3.234 -68.357 1.00 90.81 239 GLY A CA 1
ATOM 1913 C C . GLY A 1 239 ? 47.184 -4.116 -69.608 1.00 90.81 239 GLY A C 1
ATOM 1914 O O . GLY A 1 239 ? 47.784 -3.749 -70.617 1.00 90.81 239 GLY A O 1
ATOM 1915 N N . ILE A 1 240 ? 46.450 -5.234 -69.576 1.00 92.56 240 ILE A N 1
ATOM 1916 C CA . ILE A 1 240 ? 46.287 -6.118 -70.743 1.00 92.56 240 ILE A CA 1
ATOM 1917 C C . ILE A 1 240 ? 45.592 -5.373 -71.890 1.00 92.56 240 ILE A C 1
ATOM 1919 O O . ILE A 1 240 ? 46.040 -5.446 -73.032 1.00 92.56 240 ILE A O 1
ATOM 1923 N N . THR A 1 241 ? 44.536 -4.615 -71.588 1.00 92.19 241 THR A N 1
ATOM 1924 C CA . THR A 1 241 ? 43.779 -3.858 -72.599 1.00 92.19 241 THR A CA 1
ATOM 1925 C C . THR A 1 241 ? 44.660 -2.827 -73.314 1.00 92.19 241 THR A C 1
ATOM 1927 O O . THR A 1 241 ? 44.638 -2.744 -74.541 1.00 92.19 241 THR A O 1
ATOM 1930 N N . VAL A 1 242 ? 45.485 -2.082 -72.568 1.00 93.38 242 VAL A N 1
ATOM 1931 C CA . VAL A 1 242 ? 46.431 -1.107 -73.138 1.00 93.38 242 VAL A CA 1
ATOM 1932 C C . VAL A 1 242 ? 47.502 -1.800 -73.983 1.00 93.38 242 VAL A C 1
ATOM 1934 O O . VAL A 1 242 ? 47.789 -1.344 -75.087 1.00 93.38 242 VAL A O 1
ATOM 1937 N N . ALA A 1 243 ? 48.060 -2.918 -73.510 1.00 91.94 243 ALA A N 1
ATOM 1938 C CA . ALA A 1 243 ? 49.066 -3.670 -74.259 1.00 91.94 243 ALA A CA 1
ATOM 1939 C C . ALA A 1 243 ? 48.533 -4.153 -75.620 1.00 91.94 243 ALA A C 1
ATOM 1941 O O . ALA A 1 243 ? 49.203 -3.983 -76.638 1.00 91.94 243 ALA A O 1
ATOM 1942 N N . VAL A 1 244 ? 47.307 -4.688 -75.660 1.00 92.50 244 VAL A N 1
ATOM 1943 C CA . VAL A 1 244 ? 46.653 -5.110 -76.912 1.00 92.50 244 VAL A CA 1
ATOM 1944 C C . VAL A 1 244 ? 46.424 -3.921 -77.850 1.00 92.50 244 VAL A C 1
ATOM 1946 O O . VAL A 1 244 ? 46.703 -4.031 -79.042 1.00 92.50 244 VAL A O 1
ATOM 1949 N N . ALA A 1 245 ? 45.975 -2.773 -77.332 1.00 90.44 245 ALA A N 1
ATOM 1950 C CA . ALA A 1 245 ? 45.767 -1.572 -78.143 1.00 90.44 245 ALA A CA 1
ATOM 1951 C C . ALA A 1 245 ? 47.068 -1.071 -78.799 1.00 90.44 245 ALA A C 1
ATOM 1953 O O . ALA A 1 245 ? 47.063 -0.714 -79.976 1.00 90.44 245 ALA A O 1
ATOM 1954 N N . VAL A 1 246 ? 48.191 -1.096 -78.072 1.00 91.19 246 VAL A N 1
ATOM 1955 C CA . VAL A 1 246 ? 49.509 -0.719 -78.613 1.00 91.19 246 VAL A CA 1
ATOM 1956 C C . VAL A 1 246 ? 49.957 -1.684 -79.714 1.00 91.19 246 VAL A C 1
ATOM 1958 O O . VAL A 1 246 ? 50.435 -1.236 -80.752 1.00 91.19 246 VAL A O 1
ATOM 1961 N N . ILE A 1 247 ? 49.768 -2.995 -79.526 1.00 91.06 247 ILE A N 1
ATOM 1962 C CA . ILE A 1 247 ? 50.106 -4.002 -80.545 1.00 91.06 247 ILE A CA 1
ATOM 1963 C C . ILE A 1 247 ? 49.285 -3.781 -81.822 1.00 91.06 247 ILE A C 1
ATOM 1965 O O . ILE A 1 247 ? 49.845 -3.795 -82.916 1.00 91.06 247 ILE A O 1
ATOM 1969 N N . LEU A 1 248 ? 47.978 -3.535 -81.696 1.00 90.00 248 LEU A N 1
ATOM 1970 C CA . LEU A 1 248 ? 47.115 -3.258 -82.848 1.00 90.00 248 LEU A CA 1
ATOM 1971 C C . LEU A 1 248 ? 47.533 -1.983 -83.592 1.00 90.00 248 LEU A C 1
ATOM 1973 O O . LEU A 1 248 ? 47.545 -1.979 -84.820 1.00 90.00 248 LEU A O 1
ATOM 1977 N N . LEU A 1 249 ? 47.920 -0.927 -82.869 1.00 87.69 249 LEU A N 1
ATOM 1978 C CA . LEU A 1 249 ? 48.435 0.302 -83.479 1.00 87.69 249 LEU A CA 1
ATOM 1979 C C . LEU A 1 249 ? 49.748 0.066 -84.232 1.00 87.69 249 LEU A C 1
ATOM 1981 O O . LEU A 1 249 ? 49.912 0.591 -85.328 1.00 87.69 249 LEU A O 1
ATOM 1985 N N . LEU A 1 250 ? 50.661 -0.741 -83.683 1.00 86.50 250 LEU A N 1
ATOM 1986 C CA . LEU A 1 250 ? 51.917 -1.076 -84.358 1.00 86.50 250 LEU A CA 1
ATOM 1987 C C . LEU A 1 250 ? 51.685 -1.876 -85.642 1.00 86.50 250 LEU A C 1
ATOM 1989 O O . LEU A 1 250 ? 52.347 -1.603 -86.634 1.00 86.50 250 LEU A O 1
ATOM 1993 N N . ILE A 1 251 ? 50.734 -2.814 -85.646 1.00 88.69 251 ILE A N 1
ATOM 1994 C CA . ILE A 1 251 ? 50.382 -3.597 -86.843 1.00 88.69 251 ILE A CA 1
ATOM 1995 C C . ILE A 1 251 ? 49.725 -2.729 -87.924 1.00 88.69 251 ILE A C 1
ATOM 1997 O O . ILE A 1 251 ? 49.870 -3.027 -89.099 1.00 88.69 251 ILE A O 1
ATOM 2001 N N . PHE A 1 252 ? 48.977 -1.689 -87.547 1.00 87.81 252 PHE A N 1
ATOM 2002 C CA . PHE A 1 252 ? 48.272 -0.839 -88.512 1.00 87.81 252 PHE A CA 1
ATOM 2003 C C . PHE A 1 252 ? 49.144 0.294 -89.084 1.00 87.81 252 PHE A C 1
ATOM 2005 O O . PHE A 1 252 ? 48.815 0.853 -90.127 1.00 87.81 252 PHE A O 1
ATOM 2012 N N . VAL A 1 253 ? 50.212 0.678 -88.375 1.00 83.06 253 VAL A N 1
ATOM 2013 C CA . VAL A 1 253 ? 51.138 1.753 -88.777 1.00 83.06 253 VAL A CA 1
ATOM 2014 C C . VAL A 1 253 ? 52.362 1.222 -89.537 1.00 83.06 253 VAL A C 1
ATOM 2016 O O . VAL A 1 253 ? 52.933 1.977 -90.326 1.00 83.06 253 VAL A O 1
ATOM 2019 N N . LEU A 1 254 ? 52.767 -0.036 -89.310 1.00 64.25 254 LEU A N 1
ATOM 2020 C CA . LEU A 1 254 ? 53.729 -0.755 -90.162 1.00 64.25 254 LEU A CA 1
ATOM 2021 C C . LEU A 1 254 ? 53.063 -1.282 -91.437 1.00 64.25 254 LEU A C 1
ATOM 2023 O O . LEU A 1 254 ? 53.762 -1.280 -92.474 1.00 64.25 254 LEU A O 1
#